Protein AF-B9FTM2-F1 (afdb_monomer_lite)

Organism: Oryza sativa subsp. japonica (NCBI:txid39947)

Foldseek 3Di:
DDDDDDDDDDPPPPPPPPPPQDDDPVLLVLLVVLVVVVVVPDDPPDDDDLVVLQVSQVVSCVVPVRNDHSVNSVVSCVVSDDPDDDPPDDDDPDDDDDDDDDDDDDDDDDDDDDDDDDDDDDDDDDDDDDDDDDDDDDDDDPDPPDPVVVVVVVVVVVVVVVVVVVPDDPDPPDPPDPLLPVLLVLLVPDPDDPVLNVVVCVVCVDPVNVVVSVPSSPDDSVVVNVVSVVVVCVVVDD

pLDDT: mean 71.65, std 23.23, range [29.03, 97.62]

Radius of gyration: 38.33 Å; chains: 1; bounding box: 86×73×121 Å

Structure (mmCIF, N/CA/C/O backbone):
data_AF-B9FTM2-F1
#
_entry.id   AF-B9FTM2-F1
#
loop_
_atom_site.group_PDB
_atom_site.id
_atom_site.type_symbol
_atom_site.label_atom_id
_atom_site.label_alt_id
_atom_site.label_comp_id
_atom_site.label_asym_id
_atom_site.label_entity_id
_atom_site.label_seq_id
_atom_site.pdbx_PDB_ins_code
_atom_site.Cartn_x
_atom_site.Cartn_y
_atom_site.Cartn_z
_atom_site.occupancy
_atom_site.B_iso_or_equiv
_atom_site.auth_seq_id
_atom_site.auth_comp_id
_atom_site.auth_asym_id
_atom_site.auth_atom_id
_atom_site.pdbx_PDB_model_num
ATOM 1 N N . MET A 1 1 ? 62.089 -22.632 -24.543 1.00 37.88 1 MET A N 1
ATOM 2 C CA . MET A 1 1 ? 60.989 -21.931 -25.245 1.00 37.88 1 MET A CA 1
ATOM 3 C C . MET A 1 1 ? 59.936 -22.956 -25.638 1.00 37.88 1 MET A C 1
ATOM 5 O O . MET A 1 1 ? 60.325 -24.051 -26.013 1.00 37.88 1 MET A O 1
ATOM 9 N N . GLY A 1 2 ? 58.647 -22.613 -25.533 1.00 39.31 2 GLY A N 1
ATOM 10 C CA . GLY A 1 2 ? 57.539 -23.401 -26.094 1.00 39.31 2 GLY A CA 1
ATOM 11 C C . GLY A 1 2 ? 56.702 -24.199 -25.089 1.00 39.31 2 GLY A C 1
ATOM 12 O O . GLY A 1 2 ? 56.778 -25.420 -25.058 1.00 39.31 2 GLY A O 1
ATOM 13 N N . LYS A 1 3 ? 55.864 -23.513 -24.297 1.00 40.59 3 LYS A N 1
ATOM 14 C CA . LYS A 1 3 ? 54.674 -24.111 -23.669 1.00 40.59 3 LYS A CA 1
ATOM 15 C C . LYS A 1 3 ? 53.481 -23.968 -24.618 1.00 40.59 3 LYS A C 1
ATOM 17 O O . LYS A 1 3 ? 53.207 -22.871 -25.094 1.00 40.59 3 LYS A O 1
ATOM 22 N N . GLY A 1 4 ? 52.737 -25.048 -24.814 1.00 34.84 4 GLY A N 1
ATOM 23 C CA . GLY A 1 4 ? 51.401 -25.058 -25.407 1.00 34.84 4 GLY A CA 1
ATOM 24 C C . GLY A 1 4 ? 50.863 -26.489 -25.416 1.00 34.84 4 GLY A C 1
ATOM 25 O O . GLY A 1 4 ? 51.646 -27.423 -25.492 1.00 34.84 4 GLY A O 1
ATOM 26 N N . LYS A 1 5 ? 49.566 -26.768 -25.333 1.00 41.44 5 LYS A N 1
ATOM 27 C CA . LYS A 1 5 ? 48.362 -25.977 -25.051 1.00 41.44 5 LYS A CA 1
ATOM 28 C C . LYS A 1 5 ? 47.238 -27.026 -24.915 1.00 41.44 5 LYS A C 1
ATOM 30 O O . LYS A 1 5 ? 47.240 -27.991 -25.671 1.00 41.44 5 LYS A O 1
ATOM 35 N N . GLY A 1 6 ? 46.269 -26.809 -24.026 1.00 33.34 6 GLY A N 1
ATOM 36 C CA . GLY A 1 6 ? 45.032 -27.607 -23.916 1.00 33.34 6 GLY A CA 1
ATOM 37 C C . GLY A 1 6 ? 45.081 -28.645 -22.787 1.00 33.34 6 GLY A C 1
ATOM 38 O O . GLY A 1 6 ? 46.088 -29.302 -22.599 1.00 33.34 6 GLY A O 1
ATOM 39 N N . LYS A 1 7 ? 44.045 -28.852 -21.974 1.00 42.41 7 LYS A N 1
ATOM 40 C CA . LYS A 1 7 ? 42.618 -28.587 -22.173 1.00 42.41 7 LYS A CA 1
ATOM 41 C C . LYS A 1 7 ? 41.972 -28.508 -20.781 1.00 42.41 7 LYS A C 1
ATOM 43 O O . LYS A 1 7 ? 41.740 -29.530 -20.149 1.00 42.41 7 LYS A O 1
ATOM 48 N N . GLY A 1 8 ? 41.737 -27.295 -20.286 1.00 34.75 8 GLY A N 1
ATOM 49 C CA . GLY A 1 8 ? 40.951 -27.057 -19.077 1.00 34.75 8 GLY A CA 1
ATOM 50 C C . GLY A 1 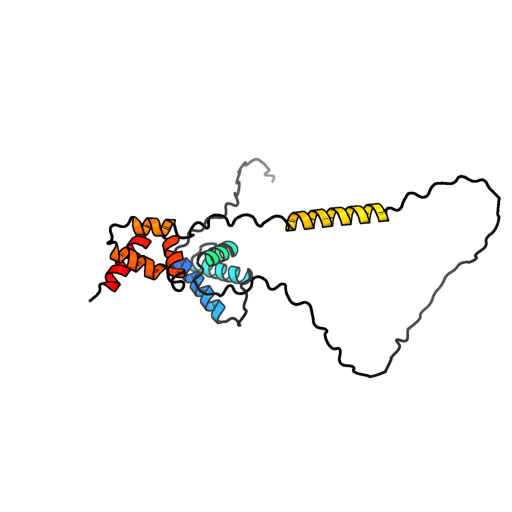8 ? 39.509 -26.783 -19.474 1.00 34.75 8 GLY A C 1
ATOM 51 O O . GLY A 1 8 ? 39.212 -25.714 -19.998 1.00 34.75 8 GLY A O 1
ATOM 52 N N . LYS A 1 9 ? 38.637 -27.769 -19.269 1.00 47.22 9 LYS A N 1
ATOM 53 C CA . LYS A 1 9 ? 37.188 -27.585 -19.264 1.00 47.22 9 LYS A CA 1
ATOM 54 C C . LYS A 1 9 ? 36.835 -26.909 -17.935 1.00 47.22 9 LYS A C 1
ATOM 56 O O . LYS A 1 9 ? 36.912 -27.554 -16.898 1.00 47.22 9 LYS A O 1
ATOM 61 N N . VAL A 1 10 ? 36.477 -25.631 -17.969 1.00 45.34 10 VAL A N 1
ATOM 62 C CA . VAL A 1 10 ? 35.659 -25.000 -16.927 1.00 45.34 10 VAL A CA 1
ATOM 63 C C . VAL A 1 10 ? 34.444 -24.448 -17.644 1.00 45.34 10 VAL A C 1
ATOM 65 O O . VAL A 1 10 ? 34.503 -23.445 -18.350 1.00 45.34 10 VAL A O 1
ATOM 68 N N . GLU A 1 11 ? 33.357 -25.198 -17.514 1.00 44.59 11 GLU A N 1
ATOM 69 C CA . GLU A 1 11 ? 32.013 -24.673 -17.666 1.00 44.59 11 GLU A CA 1
ATOM 70 C C . GLU A 1 11 ? 31.817 -23.687 -16.514 1.00 44.59 11 GLU A C 1
ATOM 72 O O . GLU A 1 11 ? 31.592 -24.066 -15.370 1.00 44.59 11 GLU A O 1
ATOM 77 N N . GLY A 1 12 ? 32.033 -22.412 -16.812 1.00 39.72 12 GLY A N 1
ATOM 78 C CA . GLY A 1 12 ? 31.577 -21.301 -15.998 1.00 39.72 12 GLY A CA 1
ATOM 79 C C . GLY A 1 12 ? 30.425 -20.664 -16.743 1.00 39.72 12 GLY A C 1
ATOM 80 O O . GLY A 1 12 ? 30.598 -19.624 -17.373 1.00 39.72 12 GLY A O 1
ATOM 81 N N . GLU A 1 13 ? 29.279 -21.341 -16.740 1.00 35.56 13 GLU A N 1
ATOM 82 C CA . GLU A 1 13 ? 28.002 -20.737 -17.083 1.00 35.56 13 GLU A CA 1
ATOM 83 C C . GLU A 1 13 ? 27.781 -19.586 -16.094 1.00 35.56 13 GLU A C 1
ATOM 85 O O . GLU A 1 13 ? 27.288 -19.760 -14.981 1.00 35.56 13 GLU A O 1
ATOM 90 N N . GLY A 1 14 ? 28.229 -18.391 -16.477 1.00 37.12 14 GLY A N 1
ATOM 91 C CA . GLY A 1 14 ? 27.851 -17.145 -15.836 1.00 37.12 14 GLY A CA 1
ATOM 92 C C . GLY A 1 14 ? 26.393 -16.878 -16.161 1.00 37.12 14 GLY A C 1
ATOM 93 O O . GLY A 1 14 ? 26.090 -15.999 -16.964 1.00 37.12 14 GLY A O 1
ATOM 94 N N . SER A 1 15 ? 25.508 -17.682 -15.568 1.00 36.84 15 SER A N 1
ATOM 95 C CA . SER A 1 15 ? 24.084 -17.417 -15.502 1.00 36.84 15 SER A CA 1
ATOM 96 C C . SER A 1 15 ? 23.943 -15.980 -15.029 1.00 36.84 15 SER A C 1
ATOM 98 O O . SER A 1 15 ? 24.295 -15.638 -13.897 1.00 36.84 15 SER A O 1
ATOM 100 N N . THR A 1 16 ? 23.486 -15.120 -15.933 1.00 42.75 16 THR A N 1
ATOM 101 C CA . THR A 1 16 ? 23.098 -13.734 -15.675 1.00 42.75 16 THR A CA 1
ATOM 102 C C . THR A 1 16 ? 21.800 -13.756 -14.871 1.00 42.75 16 THR A C 1
ATOM 104 O O . THR A 1 16 ? 20.787 -13.186 -15.255 1.00 42.75 16 THR A O 1
ATOM 107 N N . ARG A 1 17 ? 21.794 -14.506 -13.769 1.00 46.12 17 ARG A N 1
ATOM 108 C CA . ARG A 1 17 ? 20.745 -14.454 -12.779 1.00 46.12 17 ARG A CA 1
ATOM 109 C C . ARG A 1 17 ? 20.930 -13.101 -12.129 1.00 46.12 17 ARG A C 1
ATOM 111 O O . ARG A 1 17 ? 21.889 -12.910 -11.381 1.00 46.12 17 ARG A O 1
ATOM 118 N N . GLU A 1 18 ? 20.063 -12.159 -12.491 1.00 50.47 18 GLU A N 1
ATOM 119 C CA . GLU A 1 18 ? 19.889 -10.913 -11.757 1.00 50.47 18 GLU A CA 1
ATOM 120 C C . GLU A 1 18 ? 19.967 -11.257 -10.273 1.00 50.47 18 GLU A C 1
ATOM 122 O O . GLU A 1 18 ? 19.165 -12.041 -9.754 1.00 50.47 18 GLU A O 1
ATOM 127 N N . ARG A 1 19 ? 21.034 -10.794 -9.614 1.00 60.50 19 ARG A N 1
ATOM 128 C CA . ARG A 1 19 ? 21.225 -11.057 -8.196 1.00 60.50 19 ARG A CA 1
ATOM 129 C C . ARG A 1 19 ? 20.040 -10.388 -7.521 1.00 60.50 19 ARG A C 1
ATOM 131 O O . ARG A 1 19 ? 19.924 -9.168 -7.578 1.00 60.50 19 ARG A O 1
ATOM 138 N N . SER A 1 20 ? 19.130 -11.181 -6.967 1.00 64.19 20 SER A N 1
ATOM 139 C CA . SER A 1 20 ? 18.020 -10.669 -6.175 1.00 64.19 20 SER A CA 1
ATOM 140 C C . SER A 1 20 ? 18.631 -9.939 -4.982 1.00 64.19 20 SER A C 1
ATOM 142 O O . SER A 1 20 ? 19.170 -10.584 -4.083 1.00 64.19 20 SER A O 1
ATOM 144 N N . ILE A 1 21 ? 18.639 -8.609 -5.036 1.00 77.38 21 ILE A N 1
ATOM 145 C CA . ILE A 1 21 ? 19.162 -7.756 -3.970 1.00 77.38 21 ILE A CA 1
ATOM 146 C C . ILE A 1 21 ? 18.142 -7.780 -2.836 1.00 77.38 21 ILE A C 1
ATOM 148 O O . ILE A 1 21 ? 16.974 -7.448 -3.046 1.00 77.38 21 ILE A O 1
ATOM 152 N N . SER A 1 22 ? 18.574 -8.217 -1.655 1.00 81.75 22 SER A N 1
ATOM 153 C CA . SER A 1 22 ? 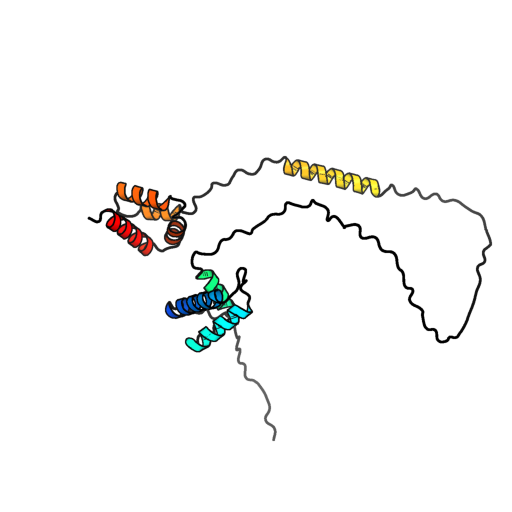17.830 -8.019 -0.414 1.00 81.75 22 SER A CA 1
ATOM 154 C C . SER A 1 22 ? 17.973 -6.562 0.000 1.00 81.75 22 SER A C 1
ATOM 156 O O . SER A 1 22 ? 19.079 -6.031 -0.026 1.00 81.75 22 SER A O 1
ATOM 158 N N . TRP A 1 23 ? 16.858 -5.929 0.347 1.00 85.94 23 TRP A N 1
ATOM 159 C CA . TRP A 1 23 ? 16.821 -4.529 0.745 1.00 85.94 23 TRP A CA 1
ATOM 160 C C . TRP A 1 23 ? 16.434 -4.434 2.210 1.00 85.94 23 TRP A C 1
ATOM 162 O O . TRP A 1 23 ? 15.328 -4.844 2.568 1.00 85.94 23 TRP A O 1
ATOM 172 N N . ASP A 1 24 ? 17.313 -3.846 3.006 1.00 88.06 24 ASP A N 1
ATOM 173 C CA . ASP A 1 24 ? 17.049 -3.529 4.404 1.00 88.06 24 ASP A CA 1
ATOM 174 C C . ASP A 1 24 ? 16.356 -2.161 4.533 1.00 88.06 24 ASP A C 1
ATOM 176 O O . ASP A 1 24 ? 16.321 -1.353 3.589 1.00 88.06 24 ASP A O 1
ATOM 180 N N . ASP A 1 25 ? 15.792 -1.890 5.710 1.00 88.88 25 ASP A N 1
ATOM 181 C CA . ASP A 1 25 ? 15.057 -0.651 5.985 1.00 88.88 25 ASP A CA 1
ATOM 182 C C . ASP A 1 25 ? 15.960 0.583 5.869 1.00 88.88 25 ASP A C 1
ATOM 184 O O . ASP A 1 25 ? 15.564 1.566 5.244 1.00 88.88 25 ASP A O 1
ATOM 188 N N . ASP A 1 26 ? 17.203 0.509 6.353 1.00 92.12 26 ASP A N 1
ATOM 189 C CA . ASP A 1 26 ? 18.173 1.610 6.269 1.00 92.12 26 ASP A CA 1
ATOM 190 C C . ASP A 1 26 ? 18.535 1.953 4.819 1.00 92.12 26 ASP A C 1
ATOM 192 O O . ASP A 1 26 ? 18.574 3.122 4.434 1.00 92.12 26 ASP A O 1
ATOM 196 N N . GLN A 1 27 ? 18.729 0.933 3.979 1.00 91.19 27 GLN A N 1
ATOM 197 C CA . GLN A 1 27 ? 19.035 1.102 2.554 1.00 91.19 27 GLN A CA 1
ATOM 198 C C . GLN A 1 27 ? 17.834 1.688 1.805 1.00 91.19 27 GLN A C 1
ATOM 200 O O . GLN A 1 27 ? 17.979 2.570 0.957 1.00 91.19 27 GLN A O 1
ATOM 205 N N . THR A 1 28 ? 16.631 1.203 2.126 1.00 90.56 28 THR A N 1
ATOM 206 C CA . THR A 1 28 ? 15.384 1.684 1.521 1.00 90.56 28 THR A CA 1
ATOM 207 C C . THR A 1 28 ? 15.116 3.131 1.921 1.00 90.56 28 THR A C 1
ATOM 209 O O . THR A 1 28 ? 14.785 3.953 1.067 1.00 90.56 28 THR A O 1
ATOM 212 N N . LYS A 1 29 ? 15.308 3.461 3.201 1.00 91.06 29 LYS A N 1
ATOM 213 C CA . LYS A 1 29 ? 15.163 4.815 3.728 1.00 91.06 29 LYS A CA 1
ATOM 214 C C . LYS A 1 29 ? 16.167 5.766 3.086 1.00 91.06 29 LYS A C 1
ATOM 216 O O . LYS A 1 29 ? 15.761 6.813 2.594 1.00 91.06 29 LYS A O 1
ATOM 221 N N . PHE A 1 30 ? 17.440 5.382 3.022 1.00 94.50 30 PHE A N 1
ATOM 222 C CA . PHE A 1 30 ? 18.477 6.191 2.383 1.00 94.50 30 PHE A CA 1
ATOM 223 C C . PHE A 1 30 ? 18.150 6.486 0.915 1.00 94.50 30 PHE A C 1
ATOM 225 O O . PHE A 1 30 ? 18.238 7.631 0.479 1.00 94.50 30 PHE A O 1
ATOM 232 N N . MET A 1 31 ? 17.733 5.468 0.152 1.00 93.56 31 MET A N 1
ATOM 233 C CA . MET A 1 31 ? 17.323 5.635 -1.246 1.00 93.56 31 MET A CA 1
ATOM 234 C C . MET A 1 31 ? 16.183 6.654 -1.370 1.00 93.56 31 MET A C 1
ATOM 236 O O . MET A 1 31 ? 16.266 7.588 -2.168 1.00 93.56 31 MET A O 1
ATOM 240 N N . LEU A 1 32 ? 15.130 6.508 -0.560 1.00 92.94 32 LEU A N 1
ATOM 241 C CA . LEU A 1 32 ? 13.978 7.410 -0.590 1.00 92.94 32 LEU A CA 1
ATOM 242 C C . LEU A 1 32 ? 14.354 8.844 -0.207 1.00 92.94 32 LEU A C 1
ATOM 244 O O . LEU A 1 32 ? 13.959 9.772 -0.916 1.00 92.94 32 LEU A O 1
ATOM 248 N N . ASP A 1 33 ? 15.136 9.020 0.858 1.00 93.19 33 ASP A N 1
ATOM 249 C CA . ASP A 1 33 ? 15.616 10.329 1.304 1.00 93.19 33 ASP A CA 1
ATOM 250 C C . ASP A 1 33 ? 16.431 11.008 0.199 1.00 93.19 33 ASP A C 1
ATOM 252 O O . ASP A 1 33 ? 16.138 12.148 -0.167 1.00 93.19 33 ASP A O 1
ATOM 256 N N . TRP A 1 34 ? 17.347 10.272 -0.439 1.00 94.88 34 TRP A N 1
ATOM 257 C CA . TRP A 1 34 ? 18.125 10.772 -1.571 1.00 94.88 34 TRP A CA 1
ATOM 258 C C . TRP A 1 34 ? 17.226 11.254 -2.717 1.00 94.88 34 TRP A C 1
ATOM 260 O O . TRP A 1 34 ? 17.428 12.338 -3.263 1.00 94.88 34 TRP A O 1
ATOM 270 N N . TYR A 1 35 ? 16.188 10.488 -3.076 1.00 93.06 35 TYR A N 1
ATOM 271 C CA . TYR A 1 35 ? 15.244 10.891 -4.123 1.00 93.06 35 TYR A CA 1
ATOM 272 C C . TYR A 1 35 ? 14.425 12.123 -3.755 1.00 93.06 35 TYR A C 1
ATOM 274 O O . TYR A 1 35 ? 14.136 12.942 -4.631 1.00 93.06 35 TYR A O 1
ATOM 282 N N . ILE A 1 36 ? 14.010 12.236 -2.495 1.00 91.69 36 ILE A N 1
ATOM 283 C CA . ILE A 1 36 ? 13.244 13.377 -1.994 1.00 91.69 36 ILE A CA 1
ATOM 284 C C . ILE A 1 36 ? 14.113 14.633 -2.030 1.00 91.69 36 ILE A C 1
ATOM 286 O O . ILE A 1 36 ? 13.680 15.651 -2.569 1.00 91.69 36 ILE A O 1
ATOM 290 N N . GLU A 1 37 ? 15.335 14.557 -1.510 1.00 92.25 37 GLU A N 1
ATOM 291 C CA . GLU A 1 37 ? 16.300 15.658 -1.526 1.00 92.25 37 GLU A CA 1
ATOM 292 C C . GLU A 1 37 ? 16.637 16.078 -2.952 1.00 92.25 37 GLU A C 1
ATOM 294 O O . GLU A 1 37 ? 16.482 17.248 -3.300 1.00 92.25 37 GLU A O 1
ATOM 299 N N . TYR A 1 38 ? 16.950 15.116 -3.822 1.00 92.50 38 TYR A N 1
ATOM 300 C CA . TYR A 1 38 ? 17.251 15.407 -5.217 1.00 92.50 38 TYR A CA 1
ATOM 301 C C . TYR A 1 38 ? 16.078 16.091 -5.928 1.00 92.50 38 TYR A C 1
ATOM 303 O O . TYR A 1 38 ? 16.306 16.986 -6.738 1.00 92.50 38 TYR A O 1
ATOM 311 N N . LYS A 1 39 ? 14.823 15.706 -5.624 1.00 87.94 39 LYS A N 1
ATOM 312 C CA . LYS A 1 39 ? 13.613 16.320 -6.207 1.00 87.94 39 LYS A CA 1
ATOM 313 C C . LYS A 1 39 ? 13.397 17.756 -5.738 1.00 87.94 39 LYS A C 1
ATOM 315 O O . LYS A 1 39 ? 12.922 18.559 -6.534 1.00 87.94 39 LYS A O 1
ATOM 320 N N . LYS A 1 40 ? 13.703 18.069 -4.471 1.00 89.31 40 LYS A N 1
ATOM 321 C CA . LYS A 1 40 ? 13.512 19.414 -3.889 1.00 89.31 40 LYS A CA 1
ATOM 322 C C . LYS A 1 40 ? 14.303 20.484 -4.641 1.00 89.31 40 LYS A C 1
ATOM 324 O O . LYS A 1 40 ? 13.862 21.623 -4.712 1.00 89.31 40 LYS A O 1
ATOM 329 N N . GLU A 1 41 ? 15.437 20.104 -5.219 1.00 86.75 41 GLU A N 1
ATOM 330 C CA . GLU A 1 41 ? 16.304 20.996 -5.992 1.00 86.75 41 GLU A CA 1
ATOM 331 C C . GLU A 1 41 ? 15.885 21.138 -7.467 1.00 86.75 41 GLU A C 1
ATOM 333 O O . GLU A 1 41 ? 16.506 21.897 -8.211 1.00 86.75 41 GLU A O 1
ATOM 338 N N . GLN A 1 42 ? 14.852 20.417 -7.924 1.00 87.38 42 GLN A N 1
ATOM 339 C CA . GLN A 1 42 ? 14.405 20.459 -9.319 1.00 87.38 42 GLN A CA 1
ATOM 340 C C . GLN A 1 42 ? 13.209 21.392 -9.527 1.00 87.38 42 GLN A C 1
ATOM 342 O O . GLN A 1 42 ? 12.410 21.652 -8.631 1.00 87.38 42 GLN A O 1
ATOM 347 N N . HIS A 1 43 ? 13.058 21.864 -10.763 1.00 86.88 43 HIS A N 1
ATOM 348 C CA . HIS A 1 43 ? 11.932 22.694 -11.183 1.00 86.88 43 HIS A CA 1
ATOM 349 C C . HIS A 1 43 ? 10.604 21.914 -11.218 1.00 86.88 43 HIS A C 1
ATOM 351 O O . HIS A 1 43 ? 10.571 20.688 -11.366 1.00 86.88 43 HIS A O 1
ATOM 357 N N . ALA A 1 44 ? 9.488 22.646 -11.139 1.00 81.19 44 ALA A N 1
ATOM 358 C CA . ALA A 1 44 ? 8.153 22.090 -11.339 1.00 81.19 44 ALA A CA 1
ATOM 359 C C . ALA A 1 44 ? 8.039 21.468 -12.744 1.00 81.19 44 ALA A C 1
ATOM 361 O O . ALA A 1 44 ? 8.416 22.091 -13.733 1.00 81.19 44 ALA A O 1
ATOM 362 N N . GLY A 1 45 ? 7.557 20.225 -12.826 1.00 83.25 45 GLY A N 1
ATOM 363 C CA . GLY A 1 45 ? 7.521 19.445 -14.073 1.00 83.25 45 GLY A CA 1
ATOM 364 C C . GLY A 1 45 ? 8.744 18.552 -14.316 1.00 83.25 45 GLY A C 1
ATOM 365 O O . GLY A 1 45 ? 8.844 17.929 -15.371 1.00 83.25 45 GLY A O 1
ATOM 366 N N . PHE A 1 46 ? 9.668 18.447 -13.356 1.00 89.25 46 PHE A N 1
ATOM 367 C CA . PHE A 1 46 ? 10.817 17.550 -13.456 1.00 89.25 46 PHE A CA 1
ATOM 368 C C . PHE A 1 46 ? 10.413 16.071 -13.614 1.00 89.25 46 PHE A C 1
ATOM 370 O O . PHE A 1 46 ? 9.646 15.522 -12.818 1.00 89.25 46 PHE A O 1
ATOM 377 N N . ILE A 1 47 ? 11.002 15.408 -14.615 1.00 88.56 47 ILE A N 1
ATOM 378 C CA . ILE A 1 47 ? 10.765 13.995 -14.938 1.00 88.56 47 ILE A CA 1
ATOM 379 C C . ILE A 1 47 ? 12.013 13.174 -14.618 1.00 88.56 47 ILE A C 1
ATOM 381 O O . ILE A 1 47 ? 13.107 13.452 -15.115 1.00 88.56 47 ILE A O 1
ATOM 385 N N . TRP A 1 48 ? 11.828 12.098 -13.855 1.00 90.31 48 TRP A N 1
ATOM 386 C CA . TRP A 1 48 ? 12.884 11.129 -13.578 1.00 90.31 48 TRP A CA 1
ATOM 387 C C . TRP A 1 48 ? 13.288 10.367 -14.842 1.00 90.31 48 TRP A C 1
ATOM 389 O O . TRP A 1 48 ? 12.460 9.818 -15.565 1.00 90.31 48 TRP A O 1
ATOM 399 N N . LYS A 1 49 ? 14.594 10.306 -15.080 1.00 90.25 49 LYS A N 1
ATOM 400 C CA . LYS A 1 49 ? 15.249 9.585 -16.181 1.00 90.25 49 LYS A CA 1
ATOM 401 C C . LYS A 1 49 ? 16.266 8.592 -15.626 1.00 90.25 49 LYS A C 1
ATOM 403 O O . LYS A 1 49 ? 16.759 8.758 -14.511 1.00 90.25 49 LYS A O 1
ATOM 408 N N . THR A 1 50 ? 16.677 7.630 -16.450 1.00 89.62 50 THR A N 1
ATOM 409 C CA . THR A 1 50 ? 17.677 6.596 -16.115 1.00 89.62 50 THR A CA 1
ATOM 410 C C . THR A 1 50 ? 18.965 7.156 -15.506 1.00 89.62 50 THR A C 1
ATOM 412 O O . THR A 1 50 ? 19.522 6.552 -14.598 1.00 89.62 50 THR A O 1
ATOM 415 N N . GLN A 1 51 ? 19.416 8.332 -15.952 1.00 90.62 51 GLN A N 1
ATOM 416 C CA . GLN A 1 51 ? 20.621 8.981 -15.422 1.00 90.62 51 GLN A CA 1
ATOM 417 C C . GLN A 1 51 ? 20.510 9.338 -13.932 1.00 90.62 51 GLN A C 1
ATOM 419 O O . GLN A 1 51 ? 21.501 9.286 -13.214 1.00 90.62 51 GLN A O 1
ATOM 424 N N . HIS A 1 52 ? 19.314 9.670 -13.444 1.00 92.56 52 HIS A N 1
ATOM 425 C CA . HIS A 1 52 ? 19.104 9.969 -12.026 1.00 92.56 52 HIS A CA 1
ATOM 426 C C . HIS A 1 52 ? 19.121 8.690 -11.185 1.00 92.56 52 HIS A C 1
ATOM 428 O O . HIS A 1 52 ? 19.731 8.676 -10.122 1.00 92.56 52 HIS A O 1
ATOM 434 N N . HIS A 1 53 ? 18.548 7.603 -11.712 1.00 92.25 53 HIS A N 1
ATOM 435 C CA . HIS A 1 53 ? 18.613 6.280 -11.086 1.00 92.25 53 HIS A CA 1
ATOM 436 C C . HIS A 1 53 ? 20.039 5.735 -11.015 1.00 92.25 53 HIS A C 1
ATOM 438 O O . HIS A 1 53 ? 20.431 5.136 -10.022 1.00 92.25 53 HIS A O 1
ATOM 444 N N . LEU A 1 54 ? 20.854 6.002 -12.039 1.00 93.50 54 LEU A N 1
ATOM 445 C CA . LEU A 1 54 ? 22.271 5.652 -12.006 1.00 93.50 54 LEU A CA 1
ATOM 446 C C . LEU A 1 54 ? 23.020 6.412 -10.905 1.00 93.50 54 LEU A C 1
ATOM 448 O O . LEU A 1 54 ? 23.768 5.800 -10.156 1.00 93.50 54 LEU A O 1
ATOM 452 N N . LYS A 1 55 ? 22.770 7.719 -10.755 1.00 94.50 55 LYS A N 1
ATOM 453 C CA . LYS A 1 55 ? 23.375 8.515 -9.675 1.00 94.50 55 LYS A CA 1
ATOM 454 C C . LYS A 1 55 ? 22.966 8.018 -8.290 1.00 94.50 55 LYS A C 1
ATOM 456 O O . LYS A 1 55 ? 23.823 7.926 -7.418 1.00 94.50 55 LYS A O 1
ATOM 461 N N . CYS A 1 56 ? 21.689 7.689 -8.093 1.00 94.19 56 CYS A N 1
ATOM 462 C CA . CYS A 1 56 ? 21.224 7.126 -6.828 1.00 94.19 56 CYS A CA 1
ATOM 463 C C . CYS A 1 56 ? 21.921 5.794 -6.534 1.00 94.19 56 CYS A C 1
ATOM 465 O O . CYS A 1 56 ? 22.508 5.635 -5.466 1.00 94.19 56 CYS A O 1
ATOM 467 N N . ALA A 1 57 ? 21.947 4.884 -7.514 1.00 93.38 57 ALA A N 1
ATOM 468 C CA . ALA A 1 57 ? 22.621 3.597 -7.396 1.00 93.38 57 ALA A CA 1
ATOM 469 C C . ALA A 1 57 ? 24.119 3.751 -7.082 1.00 93.38 57 ALA A C 1
ATOM 471 O O . ALA A 1 57 ? 24.628 3.053 -6.212 1.00 93.38 57 ALA A O 1
ATOM 472 N N . ASP A 1 58 ? 24.823 4.691 -7.719 1.00 94.94 58 ASP A N 1
ATOM 473 C CA . ASP A 1 58 ? 26.238 4.959 -7.438 1.00 94.94 58 ASP A CA 1
ATOM 474 C C . ASP A 1 58 ? 26.466 5.421 -5.992 1.00 94.94 58 ASP A C 1
ATOM 476 O O . ASP A 1 58 ? 27.409 4.967 -5.342 1.00 94.94 58 ASP A O 1
ATOM 480 N N . VAL A 1 59 ? 25.608 6.304 -5.473 1.00 95.12 59 VAL A N 1
ATOM 481 C CA . VAL A 1 59 ? 25.698 6.790 -4.087 1.00 95.12 59 VAL A CA 1
ATOM 482 C C . VAL A 1 59 ? 25.353 5.672 -3.100 1.00 95.12 59 VAL A C 1
ATOM 484 O O . VAL A 1 59 ? 26.133 5.412 -2.188 1.00 95.12 59 VAL A O 1
ATOM 487 N N . LEU A 1 60 ? 24.257 4.943 -3.331 1.00 92.81 60 LEU A N 1
ATOM 488 C CA . LEU A 1 60 ? 23.863 3.766 -2.546 1.00 92.81 60 LEU A CA 1
ATOM 489 C C . LEU A 1 60 ? 24.968 2.708 -2.497 1.00 92.81 60 LEU A C 1
ATOM 491 O O . LEU A 1 60 ? 25.241 2.127 -1.450 1.00 92.81 60 LEU A O 1
ATOM 495 N N . ASN A 1 61 ? 25.632 2.467 -3.624 1.00 93.50 61 ASN A N 1
ATOM 496 C CA . ASN A 1 61 ? 26.713 1.494 -3.713 1.00 93.50 61 ASN A CA 1
ATOM 497 C C . ASN A 1 61 ? 27.973 1.937 -2.981 1.00 93.50 61 ASN A C 1
ATOM 499 O O . ASN A 1 61 ? 28.704 1.083 -2.492 1.00 93.50 61 ASN A O 1
ATOM 503 N N . ARG A 1 62 ? 28.245 3.241 -2.905 1.00 94.38 62 ARG A N 1
ATOM 504 C CA . ARG A 1 62 ? 29.361 3.758 -2.104 1.00 94.38 62 ARG A CA 1
ATOM 505 C C . ARG A 1 62 ? 29.083 3.650 -0.613 1.00 94.38 62 ARG A C 1
ATOM 507 O O . ARG A 1 62 ? 29.998 3.312 0.127 1.00 94.38 62 ARG A O 1
ATOM 514 N N . GLU A 1 63 ? 27.845 3.908 -0.210 1.00 94.00 63 GLU A N 1
ATOM 515 C CA . GLU A 1 63 ? 27.444 3.894 1.196 1.00 94.00 63 GLU A CA 1
ATOM 516 C C . GLU A 1 63 ? 27.336 2.464 1.747 1.00 94.00 63 GLU A C 1
ATOM 518 O O . GLU A 1 63 ? 27.877 2.152 2.802 1.00 94.00 63 GLU A O 1
ATOM 523 N N . PHE A 1 64 ? 26.693 1.562 0.998 1.00 90.75 64 PHE A N 1
ATOM 524 C CA . PHE A 1 64 ? 26.326 0.225 1.480 1.00 90.75 64 PHE A CA 1
ATOM 525 C C . PHE A 1 64 ? 27.030 -0.931 0.749 1.00 90.75 64 PHE A C 1
ATOM 527 O O . PHE A 1 64 ? 26.755 -2.093 1.038 1.00 90.75 64 PHE A O 1
ATOM 534 N N . ALA A 1 65 ? 27.915 -0.654 -0.219 1.00 88.81 65 ALA A N 1
ATOM 535 C CA . ALA A 1 65 ? 28.649 -1.667 -0.996 1.00 88.81 65 ALA A CA 1
ATOM 536 C C . ALA A 1 65 ? 27.763 -2.728 -1.694 1.00 88.81 65 ALA A C 1
ATOM 538 O O . ALA A 1 65 ? 28.193 -3.859 -1.923 1.00 88.81 65 ALA A O 1
ATOM 539 N N . MET A 1 66 ? 26.528 -2.370 -2.065 1.00 84.19 66 MET A N 1
ATOM 540 C CA . MET A 1 66 ? 25.518 -3.335 -2.527 1.00 84.19 66 MET A CA 1
ATOM 541 C C . MET A 1 66 ? 25.662 -3.792 -3.986 1.00 84.19 66 MET A C 1
ATOM 543 O O . MET A 1 66 ? 25.167 -4.856 -4.356 1.00 84.19 66 MET A O 1
ATOM 547 N N . GLY A 1 67 ? 26.312 -2.999 -4.842 1.00 87.81 67 GLY A N 1
ATOM 548 C CA . GLY A 1 67 ? 26.393 -3.282 -6.280 1.00 87.81 67 GLY A CA 1
ATOM 549 C C . GLY A 1 67 ? 25.033 -3.248 -6.998 1.00 87.81 67 GLY A C 1
ATOM 550 O O . GLY A 1 67 ? 24.822 -3.994 -7.953 1.00 87.81 67 GLY A O 1
ATOM 551 N N . VAL A 1 68 ? 24.114 -2.402 -6.530 1.00 86.50 68 VAL A N 1
ATOM 552 C CA . VAL A 1 68 ? 22.801 -2.111 -7.118 1.00 86.50 68 VAL A CA 1
ATOM 553 C C . VAL A 1 68 ? 22.955 -1.505 -8.507 1.00 86.50 68 VAL A C 1
ATOM 555 O O . VAL A 1 68 ? 23.779 -0.619 -8.732 1.00 86.50 68 VAL A O 1
ATOM 558 N N . THR A 1 69 ? 22.124 -1.954 -9.444 1.00 89.56 69 THR A N 1
ATOM 559 C CA . THR A 1 69 ? 22.010 -1.347 -10.776 1.00 89.56 69 THR A CA 1
ATOM 560 C C . THR A 1 69 ? 20.925 -0.271 -10.812 1.00 89.56 69 THR A C 1
ATOM 562 O O . THR A 1 69 ? 19.962 -0.318 -10.048 1.00 89.56 69 THR A O 1
ATOM 565 N N . SER A 1 70 ? 21.019 0.671 -11.756 1.00 85.94 70 SER A N 1
ATOM 566 C CA . SER A 1 70 ? 19.995 1.712 -11.948 1.00 85.94 70 SER A CA 1
ATOM 567 C C . SER A 1 70 ? 18.593 1.144 -12.204 1.00 85.94 70 SER A C 1
ATOM 569 O O . SER A 1 70 ? 17.602 1.757 -11.818 1.00 85.94 70 SER A O 1
ATOM 571 N N . THR A 1 71 ? 18.498 -0.037 -12.824 1.00 87.19 71 THR A N 1
ATOM 572 C CA . THR A 1 71 ? 17.237 -0.766 -13.011 1.00 87.19 71 THR A CA 1
ATOM 573 C C . THR A 1 71 ? 16.663 -1.226 -11.676 1.00 87.19 71 THR A C 1
ATOM 575 O O . THR A 1 71 ? 15.508 -0.940 -11.387 1.00 87.19 71 THR A O 1
ATOM 578 N N . GLN A 1 72 ? 17.470 -1.874 -10.832 1.00 87.94 72 GLN A N 1
ATOM 579 C CA . GLN A 1 72 ? 17.024 -2.377 -9.528 1.00 87.94 72 GLN A CA 1
ATOM 580 C C . GLN A 1 72 ? 16.657 -1.247 -8.564 1.00 87.94 72 GLN A C 1
ATOM 582 O O . GLN A 1 72 ? 15.670 -1.358 -7.844 1.00 87.94 72 GLN A O 1
ATOM 587 N N . ASP A 1 73 ? 17.415 -0.151 -8.580 1.00 87.00 73 ASP A N 1
ATOM 588 C CA . ASP A 1 73 ? 17.095 1.059 -7.826 1.00 87.00 73 ASP A CA 1
ATOM 589 C C . ASP A 1 73 ? 15.775 1.693 -8.301 1.00 87.00 73 ASP A C 1
ATOM 591 O O . ASP A 1 73 ? 14.884 1.966 -7.496 1.00 87.00 73 ASP A O 1
ATOM 595 N N . ARG A 1 74 ? 15.590 1.845 -9.621 1.00 88.31 74 ARG A N 1
ATOM 596 C CA . ARG A 1 74 ? 14.330 2.337 -10.195 1.00 88.31 74 ARG A CA 1
ATOM 597 C C . ARG A 1 74 ? 13.156 1.449 -9.799 1.00 88.31 74 ARG A C 1
ATOM 599 O O . ARG A 1 74 ? 12.130 1.965 -9.362 1.00 88.31 74 ARG A O 1
ATOM 606 N N . ASP A 1 75 ? 13.290 0.140 -9.961 1.00 86.81 75 ASP A N 1
ATOM 607 C CA . ASP A 1 75 ? 12.213 -0.810 -9.700 1.00 86.81 75 ASP A CA 1
ATOM 608 C C . ASP A 1 75 ? 11.878 -0.843 -8.197 1.00 86.81 75 ASP A C 1
ATOM 610 O O . ASP A 1 75 ? 10.702 -0.824 -7.827 1.00 86.81 75 ASP A O 1
ATOM 614 N N . ARG A 1 76 ? 12.888 -0.748 -7.317 1.00 88.81 76 ARG A N 1
ATOM 615 C CA . ARG A 1 76 ? 12.686 -0.588 -5.870 1.00 88.81 76 ARG A CA 1
ATOM 616 C C . ARG A 1 76 ? 12.008 0.734 -5.525 1.00 88.81 76 ARG A C 1
ATOM 618 O O . ARG A 1 76 ? 11.074 0.722 -4.734 1.00 88.81 76 ARG A O 1
ATOM 625 N N . ARG A 1 77 ? 12.409 1.860 -6.124 1.00 84.62 77 ARG A N 1
ATOM 626 C CA . ARG A 1 77 ? 11.752 3.166 -5.938 1.00 84.62 77 ARG A CA 1
ATOM 627 C C . ARG A 1 77 ? 10.290 3.134 -6.373 1.00 84.62 77 ARG A C 1
ATOM 629 O O . ARG A 1 77 ? 9.444 3.746 -5.729 1.00 84.62 77 ARG A O 1
ATOM 636 N N . LEU A 1 78 ? 9.987 2.451 -7.479 1.00 81.69 78 LEU A N 1
ATOM 637 C CA . LEU A 1 78 ? 8.613 2.275 -7.949 1.00 81.69 78 LEU A CA 1
AT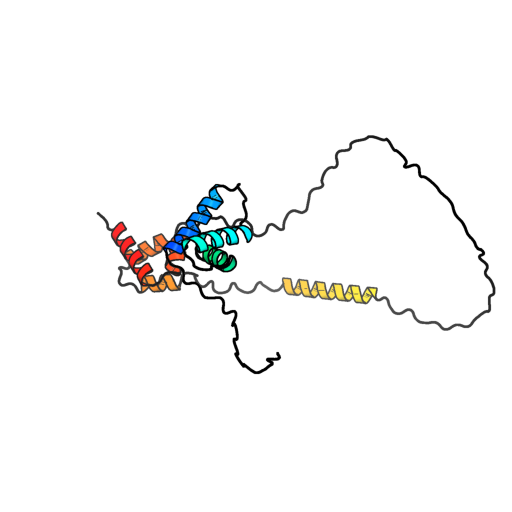OM 638 C C . LEU A 1 78 ? 7.786 1.433 -6.971 1.00 81.69 78 LEU A C 1
ATOM 640 O O . LEU A 1 78 ? 6.613 1.746 -6.775 1.00 81.69 78 LEU A O 1
ATOM 644 N N . LEU A 1 79 ? 8.397 0.420 -6.350 1.00 76.19 79 LEU A N 1
ATOM 645 C CA . LEU A 1 79 ? 7.768 -0.417 -5.328 1.00 76.19 79 LEU A CA 1
ATOM 646 C C . LEU A 1 79 ? 7.606 0.312 -3.983 1.00 76.19 79 LEU A C 1
ATOM 648 O O . LEU A 1 79 ? 6.623 0.102 -3.284 1.00 76.19 79 LEU A O 1
ATOM 652 N N . ALA A 1 80 ? 8.546 1.193 -3.645 1.00 68.56 80 ALA A N 1
ATOM 653 C CA . ALA A 1 80 ? 8.592 1.946 -2.395 1.00 68.56 80 ALA A CA 1
ATOM 654 C C . ALA A 1 80 ? 7.879 3.309 -2.468 1.00 68.56 80 ALA A C 1
ATOM 656 O O . ALA A 1 80 ? 8.094 4.151 -1.598 1.00 68.56 80 ALA A O 1
ATOM 657 N N . LYS A 1 81 ? 7.073 3.568 -3.510 1.00 59.03 81 LYS A N 1
ATOM 658 C CA . LYS A 1 81 ? 6.419 4.868 -3.719 1.00 59.03 81 LYS A CA 1
ATOM 659 C C . LYS A 1 81 ? 5.639 5.311 -2.467 1.00 59.03 81 LYS A C 1
ATOM 661 O O . LYS A 1 81 ? 4.642 4.671 -2.131 1.00 59.03 81 LYS A O 1
ATOM 666 N N . PRO A 1 82 ? 6.011 6.440 -1.836 1.00 47.22 82 PRO A N 1
ATOM 667 C CA . PRO A 1 82 ? 5.135 7.114 -0.897 1.00 47.22 82 PRO A CA 1
ATOM 668 C C . PRO A 1 82 ? 3.961 7.723 -1.673 1.00 47.22 82 PRO A C 1
ATOM 670 O O . PRO A 1 82 ? 4.112 8.208 -2.797 1.00 47.22 82 PRO A O 1
ATOM 673 N N . ILE A 1 83 ? 2.788 7.671 -1.056 1.00 44.22 83 ILE A N 1
ATOM 674 C CA . ILE A 1 83 ? 1.492 8.158 -1.537 1.00 44.22 83 ILE A CA 1
ATOM 675 C C . ILE A 1 83 ? 1.522 9.691 -1.698 1.00 44.22 83 ILE A C 1
ATOM 677 O O . ILE A 1 83 ? 0.995 10.417 -0.868 1.00 44.22 83 ILE A O 1
ATOM 681 N N . ASN A 1 84 ? 2.196 10.214 -2.723 1.00 48.19 84 ASN A N 1
ATOM 682 C CA . ASN A 1 84 ? 1.933 11.552 -3.260 1.00 48.19 84 ASN A CA 1
ATOM 683 C C . ASN A 1 84 ? 2.575 11.735 -4.649 1.00 48.19 84 ASN A C 1
ATOM 685 O O . ASN A 1 84 ? 3.775 12.002 -4.778 1.00 48.19 84 ASN A O 1
ATOM 689 N N . SER A 1 85 ? 1.780 11.576 -5.703 1.00 44.78 85 SER A N 1
ATOM 690 C CA . SER A 1 85 ? 1.884 12.349 -6.948 1.00 44.78 85 SER A CA 1
ATOM 691 C C . SER A 1 85 ? 0.656 12.034 -7.784 1.00 44.78 85 SER A C 1
ATOM 693 O O . SER A 1 85 ? 0.459 10.888 -8.191 1.00 44.78 85 SER A O 1
ATOM 695 N N . ASP A 1 86 ? -0.135 13.075 -8.001 1.00 45.06 86 ASP A N 1
ATOM 696 C CA . ASP A 1 86 ? -1.293 13.131 -8.876 1.00 45.06 86 ASP A CA 1
ATOM 697 C C . ASP A 1 86 ? -1.007 12.435 -10.209 1.00 45.06 86 ASP A C 1
ATOM 699 O O . ASP A 1 86 ? -0.118 12.821 -10.971 1.00 45.06 86 ASP A O 1
ATOM 703 N N . HIS A 1 87 ? -1.770 11.379 -10.478 1.00 46.41 87 HIS A N 1
ATOM 704 C CA . HIS A 1 87 ? -1.894 10.807 -11.807 1.00 46.41 87 HIS A CA 1
ATOM 705 C C . HIS A 1 87 ? -3.121 11.437 -12.477 1.00 46.41 87 HIS A C 1
ATOM 707 O O . HIS A 1 87 ? -4.130 10.780 -12.713 1.00 46.41 87 HIS A O 1
ATOM 713 N N . GLU A 1 88 ? -3.026 12.729 -12.773 1.00 54.03 88 GLU A N 1
ATOM 714 C CA . GLU A 1 88 ? -3.875 13.396 -13.760 1.00 54.03 88 GLU A CA 1
ATOM 715 C C . GLU A 1 88 ? -3.037 13.514 -15.035 1.00 54.03 88 GLU A C 1
ATOM 717 O O . GLU A 1 88 ? -2.054 14.254 -15.087 1.00 54.03 88 GLU A O 1
ATOM 722 N N . GLY A 1 89 ? -3.364 12.715 -16.050 1.00 47.12 89 GLY A N 1
ATOM 723 C CA . GLY A 1 89 ? -2.651 12.770 -17.325 1.00 47.12 89 GLY A CA 1
ATOM 724 C C . GLY A 1 89 ? -2.762 11.520 -18.185 1.00 47.12 89 GLY A C 1
ATOM 725 O O . GLY A 1 89 ? -1.772 11.116 -18.791 1.00 47.12 89 GLY A O 1
ATOM 726 N N . LEU A 1 90 ? -3.941 10.896 -18.248 1.00 47.62 90 LEU A N 1
ATOM 727 C CA . LEU A 1 90 ? -4.249 9.928 -19.297 1.00 47.62 90 LEU A CA 1
ATOM 728 C C . LEU A 1 90 ? -5.413 10.471 -20.130 1.00 47.62 90 LEU A C 1
ATOM 730 O O . LEU A 1 90 ? -6.520 10.608 -19.628 1.00 47.62 90 LEU A O 1
ATOM 734 N N . ASN A 1 91 ? -5.113 10.729 -21.403 1.00 49.97 91 ASN A N 1
ATOM 735 C CA . ASN A 1 91 ? -6.026 10.974 -22.520 1.00 49.97 91 ASN A CA 1
ATOM 736 C C . ASN A 1 91 ? -6.940 12.207 -22.451 1.00 49.97 91 ASN A C 1
ATOM 738 O O . ASN A 1 91 ? -8.050 12.133 -21.939 1.00 49.97 91 ASN A O 1
ATOM 742 N N . ASP A 1 92 ? -6.561 13.251 -23.194 1.00 35.59 92 ASP A N 1
ATOM 743 C CA . ASP A 1 92 ? -7.554 14.023 -23.943 1.00 35.59 92 ASP A CA 1
ATOM 744 C C . ASP A 1 92 ? -7.182 14.054 -25.433 1.00 35.59 92 ASP A C 1
AT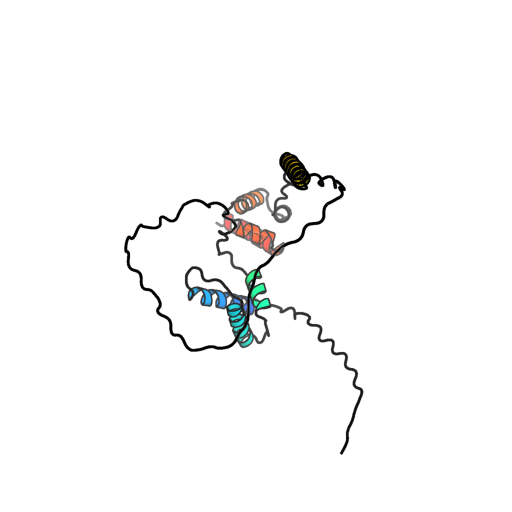OM 746 O O . ASP A 1 92 ? -6.337 14.816 -25.902 1.00 35.59 92 ASP A O 1
ATOM 750 N N . VAL A 1 93 ? -7.792 13.130 -26.175 1.00 52.56 93 VAL A N 1
ATOM 751 C CA . VAL A 1 93 ? -7.888 13.153 -27.634 1.00 52.56 93 VAL A CA 1
ATOM 752 C C . VAL A 1 93 ? -9.199 13.849 -27.989 1.00 52.56 93 VAL A C 1
ATOM 754 O O . VAL A 1 93 ? -10.151 13.225 -28.438 1.00 52.56 93 VAL A O 1
ATOM 757 N N . SER A 1 94 ? -9.281 15.154 -27.751 1.00 53.97 94 SER A N 1
ATOM 758 C CA . SER A 1 94 ? -10.391 15.968 -28.240 1.00 53.97 94 SER A CA 1
ATOM 759 C C . SER A 1 94 ? -10.032 17.448 -28.186 1.00 53.97 94 SER A C 1
ATOM 761 O O . SER A 1 94 ? -10.331 18.113 -27.208 1.00 53.97 94 SER A O 1
ATOM 763 N N . THR A 1 95 ? -9.405 17.972 -29.245 1.00 38.00 95 THR A N 1
ATOM 764 C CA . THR A 1 95 ? -9.665 19.310 -29.824 1.00 38.00 95 THR A CA 1
ATOM 765 C C . THR A 1 95 ? -8.743 19.479 -31.033 1.00 38.00 95 THR A C 1
ATOM 767 O O . THR A 1 95 ? -7.603 19.917 -30.918 1.00 38.00 95 THR A O 1
ATOM 770 N N . TYR A 1 96 ? -9.226 19.113 -32.220 1.00 48.75 96 TYR A N 1
ATOM 771 C CA . TYR A 1 96 ? -8.719 19.696 -33.460 1.00 48.75 96 TYR A CA 1
ATOM 772 C C . TYR A 1 96 ? -9.815 20.608 -33.992 1.00 48.75 96 TYR A C 1
ATOM 774 O O . TYR A 1 96 ? -10.757 20.146 -34.626 1.00 48.75 96 TYR A O 1
ATOM 782 N N . ALA A 1 97 ? -9.709 21.889 -33.663 1.00 47.31 97 ALA A N 1
ATOM 783 C CA . ALA A 1 97 ? -10.251 23.015 -34.411 1.00 47.31 97 ALA A CA 1
ATOM 784 C C . ALA A 1 97 ? -9.841 24.269 -33.640 1.00 47.31 97 ALA A C 1
ATOM 786 O O . ALA A 1 97 ? -10.318 24.476 -32.537 1.00 47.31 97 ALA A O 1
ATOM 787 N N . HIS A 1 98 ? -8.898 25.050 -34.160 1.00 44.25 98 HIS A N 1
ATOM 788 C CA . HIS A 1 98 ? -9.171 26.406 -34.633 1.00 44.25 98 HIS A CA 1
ATOM 789 C C . HIS A 1 98 ? -7.937 26.946 -35.382 1.00 44.25 98 HIS A C 1
ATOM 791 O O . HIS A 1 98 ? -6.811 26.543 -35.080 1.00 44.25 98 HIS A O 1
ATOM 797 N N . PRO A 1 99 ? -8.150 27.764 -36.427 1.00 42.53 99 PRO A N 1
ATOM 798 C CA . PRO A 1 99 ? -7.123 28.183 -37.373 1.00 42.53 99 PRO A CA 1
ATOM 799 C C . PRO A 1 99 ? -6.179 29.177 -36.704 1.00 42.53 99 PRO A C 1
ATOM 801 O O . PRO A 1 99 ? -6.624 30.057 -35.974 1.00 42.53 99 PRO A O 1
ATOM 804 N N . ILE A 1 100 ? -4.882 29.056 -36.970 1.00 43.88 100 ILE A N 1
ATOM 805 C CA . ILE A 1 100 ? -3.942 30.125 -36.642 1.00 43.88 100 ILE A CA 1
ATOM 806 C C . ILE A 1 100 ? -4.169 31.224 -37.678 1.00 43.88 100 ILE A C 1
ATOM 808 O O . ILE A 1 100 ? -3.866 31.037 -38.857 1.00 43.88 100 ILE A O 1
ATOM 812 N N . ASP A 1 101 ? -4.737 32.337 -37.220 1.00 42.91 101 ASP A N 1
ATOM 813 C CA . ASP A 1 101 ? -4.772 33.605 -37.935 1.00 42.91 101 ASP A CA 1
ATOM 814 C C . ASP A 1 101 ? -3.333 34.028 -38.251 1.00 42.91 101 ASP A C 1
ATOM 816 O O . ASP A 1 101 ? -2.537 34.339 -37.362 1.00 42.91 101 ASP A O 1
ATOM 820 N N . ILE A 1 102 ? -2.982 34.004 -39.535 1.00 42.69 102 ILE A N 1
ATOM 821 C CA . ILE A 1 102 ? -1.766 34.635 -40.032 1.00 42.69 102 ILE A CA 1
ATOM 822 C C . ILE A 1 102 ? -2.139 36.101 -40.223 1.00 42.69 102 ILE A C 1
ATOM 824 O O . ILE A 1 102 ? -2.907 36.436 -41.122 1.00 42.69 102 ILE A O 1
ATOM 828 N N . VAL A 1 103 ? -1.636 36.948 -39.325 1.00 44.34 103 VAL A N 1
ATOM 829 C CA . VAL A 1 103 ? -1.639 38.403 -39.484 1.00 44.34 103 VAL A CA 1
ATOM 830 C C . VAL A 1 103 ? -1.078 38.739 -40.864 1.00 44.34 103 VAL A C 1
ATOM 832 O O . VAL A 1 103 ? 0.037 38.345 -41.207 1.00 44.34 103 VAL A O 1
ATOM 835 N N . GLU A 1 104 ? -1.888 39.442 -41.651 1.00 52.03 104 GLU A N 1
ATOM 836 C CA . GLU A 1 104 ? -1.458 40.160 -42.840 1.00 52.03 104 GLU A CA 1
ATOM 837 C C . GLU A 1 104 ? -0.362 41.154 -42.436 1.00 52.03 104 GLU A C 1
ATOM 839 O O . GLU A 1 104 ? -0.638 42.160 -41.784 1.00 52.03 104 GLU A O 1
ATOM 844 N N . GLU A 1 105 ? 0.881 40.879 -42.824 1.00 45.84 105 GLU A N 1
ATOM 845 C CA . GLU A 1 105 ? 1.918 41.903 -42.900 1.00 45.84 105 GLU A CA 1
ATOM 846 C C . GLU A 1 105 ? 2.410 41.982 -44.348 1.00 45.84 105 GLU A C 1
ATOM 848 O O . GLU A 1 105 ? 3.162 41.147 -44.851 1.00 45.84 105 GLU A O 1
ATOM 853 N N . ASP A 1 106 ? 1.856 42.983 -45.022 1.00 60.06 106 ASP A N 1
ATOM 854 C CA . ASP A 1 106 ? 2.222 43.525 -46.320 1.00 60.06 106 ASP A CA 1
ATOM 855 C C . ASP A 1 106 ? 3.648 44.100 -46.284 1.00 60.06 106 ASP A C 1
ATOM 857 O O . ASP A 1 106 ? 3.921 45.052 -45.550 1.00 60.06 106 ASP A O 1
ATOM 861 N N . SER A 1 107 ? 4.567 43.528 -47.069 1.00 48.44 107 SER A N 1
ATOM 862 C CA . SER A 1 107 ? 5.746 44.240 -47.583 1.00 48.44 107 SER A CA 1
ATOM 863 C C . SER A 1 107 ? 6.420 43.471 -48.721 1.00 48.44 107 SER A C 1
ATOM 865 O O . SER A 1 107 ? 7.178 42.520 -48.520 1.00 48.44 107 SER A O 1
ATOM 867 N N . ASP A 1 108 ? 6.164 43.944 -49.939 1.00 49.72 108 ASP A N 1
ATOM 868 C CA . ASP A 1 108 ? 7.019 43.783 -51.115 1.00 49.72 108 ASP A CA 1
ATOM 869 C C . ASP A 1 108 ? 8.497 44.083 -50.792 1.00 49.72 108 ASP A C 1
ATOM 871 O O . ASP A 1 108 ? 8.792 45.147 -50.252 1.00 49.72 108 ASP A O 1
ATOM 875 N N . THR A 1 109 ? 9.429 43.199 -51.185 1.00 40.88 109 THR A N 1
ATOM 876 C CA . THR A 1 109 ? 10.710 43.512 -51.875 1.00 40.88 109 THR A CA 1
ATOM 877 C C . THR A 1 109 ? 11.487 42.211 -52.157 1.00 40.88 109 THR A C 1
ATOM 879 O O . THR A 1 109 ? 11.937 41.517 -51.247 1.00 40.88 109 THR A O 1
ATOM 882 N N . LEU A 1 110 ? 11.690 41.890 -53.439 1.00 42.97 110 LEU A N 1
ATOM 883 C CA . LEU A 1 110 ? 12.572 40.809 -53.907 1.00 42.97 110 LEU A CA 1
ATOM 884 C C . LEU A 1 110 ? 14.060 41.165 -53.738 1.00 42.97 110 LEU A C 1
ATOM 886 O O . LEU A 1 110 ? 14.445 42.314 -53.964 1.00 42.97 110 LEU A O 1
ATOM 890 N N . PRO A 1 111 ? 14.928 40.153 -53.550 1.00 42.19 111 PRO A N 1
ATOM 891 C CA . PRO A 1 111 ? 16.162 40.130 -54.336 1.00 42.19 111 PRO A CA 1
ATOM 892 C C . PRO A 1 111 ? 16.456 38.771 -55.001 1.00 42.19 111 PRO A C 1
ATOM 894 O O . PRO A 1 111 ? 16.396 37.708 -54.385 1.00 42.19 111 PRO A O 1
ATOM 897 N N . SER A 1 112 ? 16.829 38.840 -56.284 1.00 39.78 112 SER A N 1
ATOM 898 C CA . SER A 1 112 ? 17.404 37.755 -57.096 1.00 39.78 112 SER A CA 1
ATOM 899 C C . SER A 1 112 ? 18.751 37.256 -56.554 1.00 39.78 112 SER A C 1
ATOM 901 O O . SER A 1 112 ? 19.562 38.081 -56.132 1.00 39.78 112 SER A O 1
ATOM 903 N N . PRO A 1 113 ? 19.100 35.966 -56.720 1.00 41.12 113 PRO A N 1
ATOM 904 C CA . PRO A 1 113 ? 20.484 35.524 -56.668 1.00 41.12 113 PRO A CA 1
ATOM 905 C C . PRO A 1 113 ? 21.081 35.431 -58.079 1.00 41.12 113 PRO A C 1
ATOM 907 O O . PRO A 1 113 ? 20.750 34.558 -58.881 1.00 41.12 113 PRO A O 1
ATOM 910 N N . THR A 1 114 ? 21.984 36.368 -58.351 1.00 32.75 114 THR A N 1
ATOM 911 C CA . THR A 1 114 ? 22.966 36.370 -59.439 1.00 32.75 114 THR A CA 1
ATOM 912 C C . THR A 1 114 ? 23.906 35.162 -59.315 1.00 32.75 114 THR A C 1
ATOM 914 O O . THR A 1 114 ? 24.335 34.821 -58.213 1.00 32.75 114 THR A O 1
ATOM 917 N N . GLY A 1 115 ? 24.216 34.512 -60.443 1.00 35.69 115 GLY A N 1
ATOM 918 C CA . GLY A 1 115 ? 25.124 33.360 -60.528 1.00 35.69 115 GLY A CA 1
ATOM 919 C C . GLY A 1 115 ? 26.604 33.687 -60.277 1.00 35.69 115 GLY A C 1
ATOM 920 O O . GLY A 1 115 ? 26.967 34.831 -59.997 1.00 35.69 115 GLY A O 1
ATOM 921 N N . PRO A 1 116 ? 27.475 32.674 -60.420 1.00 42.03 116 PRO A N 1
ATOM 922 C CA . PRO A 1 116 ? 28.506 32.812 -61.449 1.00 42.03 116 PRO A CA 1
ATOM 923 C C . PRO A 1 116 ? 28.741 31.541 -62.285 1.00 42.03 116 PRO A C 1
ATOM 925 O O . PRO A 1 116 ? 28.770 30.418 -61.783 1.00 42.03 116 PRO A O 1
ATOM 928 N N . ASP A 1 117 ? 28.959 31.776 -63.578 1.00 31.52 117 ASP A N 1
ATOM 929 C CA . ASP A 1 117 ? 29.389 30.830 -64.606 1.00 31.52 117 ASP A CA 1
ATOM 930 C C . ASP A 1 117 ? 30.858 30.401 -64.442 1.00 31.52 117 ASP A C 1
ATOM 932 O O . ASP A 1 117 ? 31.682 31.190 -63.979 1.00 31.52 117 ASP A O 1
ATOM 936 N N . ASN A 1 118 ? 31.206 29.193 -64.915 1.00 31.38 118 ASN A N 1
ATOM 937 C CA . ASN A 1 118 ? 32.424 28.949 -65.712 1.00 31.38 118 ASN A CA 1
ATOM 938 C C . ASN A 1 118 ? 32.442 27.550 -66.390 1.00 31.38 118 ASN A C 1
ATOM 940 O O . ASN A 1 118 ? 32.656 26.526 -65.749 1.00 31.38 118 ASN A O 1
ATOM 944 N N . CYS A 1 119 ? 32.247 27.578 -67.717 1.00 29.03 119 CYS A N 1
ATOM 945 C CA . CYS A 1 119 ? 32.879 26.809 -68.813 1.00 29.03 119 CYS A CA 1
ATOM 946 C C . CYS A 1 119 ? 32.902 25.252 -68.866 1.00 29.03 119 CYS A C 1
ATOM 948 O O . CYS A 1 119 ? 33.784 24.606 -68.314 1.00 29.03 119 CYS A O 1
ATOM 950 N N . SER A 1 120 ? 31.967 24.702 -69.670 1.00 37.06 120 SER A N 1
ATOM 951 C CA . SER A 1 120 ? 32.043 23.783 -70.854 1.00 37.06 120 SER A CA 1
ATOM 952 C C . SER A 1 120 ? 33.407 23.204 -71.337 1.00 37.06 120 SER A C 1
ATOM 954 O O . SER A 1 120 ? 34.429 23.782 -70.981 1.00 37.06 120 SER A O 1
ATOM 956 N N . PRO A 1 121 ? 33.478 22.190 -72.263 1.00 51.09 121 PRO A N 1
ATOM 957 C CA . PRO A 1 121 ? 32.443 21.741 -73.234 1.00 51.09 121 PRO A CA 1
ATOM 958 C C . PRO A 1 121 ? 32.348 20.221 -73.577 1.00 51.09 121 PRO A C 1
ATOM 960 O O . PRO A 1 121 ? 33.268 19.446 -73.342 1.00 51.09 121 PRO A O 1
ATOM 963 N N . GLY A 1 122 ? 31.287 19.837 -74.315 1.00 31.28 122 GLY A N 1
ATOM 964 C CA . GLY A 1 122 ? 31.458 18.928 -75.469 1.00 31.28 122 GLY A CA 1
ATOM 965 C C . GLY A 1 122 ? 30.333 17.942 -75.850 1.00 31.28 122 GLY A C 1
ATOM 966 O O . GLY A 1 122 ? 30.403 16.792 -75.453 1.00 31.28 122 GLY A O 1
ATOM 967 N N . THR A 1 123 ? 29.407 18.389 -76.726 1.00 30.75 123 THR A N 1
ATOM 968 C CA . THR A 1 123 ? 28.825 17.718 -77.940 1.00 30.75 123 THR A CA 1
ATOM 969 C C . THR A 1 123 ? 28.161 16.320 -77.808 1.00 30.75 123 THR A C 1
ATOM 971 O O . THR A 1 123 ? 28.701 15.447 -77.159 1.00 30.75 123 THR A O 1
ATOM 974 N N . SER A 1 124 ? 27.058 15.906 -78.449 1.00 31.55 124 SER A N 1
ATOM 975 C CA . SER A 1 124 ? 26.336 16.235 -79.698 1.00 31.55 124 SER A CA 1
ATOM 976 C C . SER A 1 124 ? 24.962 15.504 -79.645 1.00 31.55 124 SER A C 1
ATOM 978 O O . SER A 1 124 ? 24.863 14.455 -79.021 1.00 31.55 124 SER A O 1
ATOM 980 N N . GLY A 1 125 ? 23.830 16.082 -80.075 1.00 31.89 125 GLY A N 1
ATOM 981 C CA . GLY A 1 125 ? 23.237 15.971 -81.427 1.00 31.89 125 GLY A CA 1
ATOM 982 C C . GLY A 1 125 ? 21.942 15.113 -81.390 1.00 31.89 125 GLY A C 1
ATOM 983 O O . GLY A 1 125 ? 22.006 13.950 -81.034 1.00 31.89 125 GLY A O 1
ATOM 984 N N . VAL A 1 126 ? 20.709 15.634 -81.484 1.00 33.22 126 VAL A N 1
ATOM 985 C CA . VAL A 1 126 ? 19.924 16.194 -82.615 1.00 33.22 126 VAL A CA 1
ATOM 986 C C . VAL A 1 126 ? 18.810 15.233 -83.112 1.00 33.22 126 VAL A C 1
ATOM 988 O O . VAL A 1 126 ? 19.040 14.054 -83.347 1.00 33.22 126 VAL A O 1
ATOM 991 N N . SER A 1 127 ? 17.619 15.806 -83.350 1.00 32.53 127 SER A N 1
ATOM 992 C CA . SER A 1 127 ? 16.595 15.420 -84.353 1.00 32.53 127 SER A CA 1
ATOM 993 C C . SER A 1 127 ? 15.493 14.377 -84.060 1.00 32.53 127 SER A C 1
ATOM 995 O O . SER A 1 127 ? 15.668 13.167 -84.143 1.00 32.53 127 SER A O 1
ATOM 997 N N . LYS A 1 128 ? 14.264 14.909 -83.935 1.00 48.19 128 LYS A N 1
ATOM 998 C CA . LYS A 1 128 ? 12.956 14.290 -84.257 1.00 48.19 128 LYS A CA 1
ATOM 999 C C . LYS A 1 128 ? 12.864 13.887 -85.742 1.00 48.19 128 LYS A C 1
ATOM 1001 O O . LYS A 1 128 ? 13.185 14.752 -86.547 1.00 48.19 128 LYS A O 1
ATOM 1006 N N . LYS A 1 129 ? 12.269 12.721 -86.092 1.00 35.97 129 LYS A N 1
ATOM 1007 C CA . LYS A 1 129 ? 11.350 12.482 -87.256 1.00 35.97 129 LYS A CA 1
ATOM 1008 C C . LYS A 1 129 ? 10.565 11.139 -87.151 1.00 35.97 129 LYS A C 1
ATOM 1010 O O . LYS A 1 129 ? 11.161 10.086 -86.973 1.00 35.97 129 LYS A O 1
ATOM 1015 N N . ARG A 1 130 ? 9.230 11.172 -87.339 1.00 40.28 130 ARG A N 1
ATOM 1016 C CA . ARG A 1 130 ? 8.364 10.100 -87.945 1.00 40.28 130 ARG A CA 1
ATOM 1017 C C . ARG A 1 130 ? 8.444 10.270 -89.496 1.00 40.28 130 ARG A C 1
ATOM 1019 O O . ARG A 1 130 ? 8.879 11.366 -89.855 1.00 40.28 130 ARG A O 1
ATOM 1026 N N . PRO A 1 131 ? 8.002 9.380 -90.439 1.00 53.66 131 PRO A N 1
ATOM 1027 C CA . PRO A 1 131 ? 6.929 8.359 -90.371 1.00 53.66 131 PRO A CA 1
ATOM 1028 C C . PRO A 1 131 ? 7.120 7.056 -91.215 1.00 53.66 131 PRO A C 1
ATOM 1030 O O . PRO A 1 131 ? 7.927 7.006 -92.134 1.00 53.66 131 PRO A O 1
ATOM 1033 N N . LYS A 1 132 ? 6.273 6.032 -91.011 1.00 37.53 132 LYS A N 1
ATOM 1034 C CA . LYS A 1 132 ? 5.611 5.283 -92.110 1.00 37.53 132 LYS A CA 1
ATOM 1035 C C . LYS A 1 132 ? 4.549 4.330 -91.563 1.00 37.53 132 LYS A C 1
ATOM 1037 O O . LYS A 1 132 ? 4.804 3.555 -90.650 1.00 37.53 132 LYS A O 1
ATOM 1042 N N . GLY A 1 133 ? 3.338 4.458 -92.098 1.00 36.03 133 GLY A N 1
ATOM 1043 C CA . GLY A 1 133 ? 2.214 3.586 -91.795 1.00 36.03 133 GLY A CA 1
ATOM 1044 C C . GLY A 1 133 ? 2.215 2.338 -92.669 1.00 36.03 133 GLY A C 1
ATOM 1045 O O . GLY A 1 133 ? 2.551 2.405 -93.847 1.00 36.03 133 GLY A O 1
ATOM 1046 N N . VAL A 1 134 ? 1.755 1.235 -92.088 1.00 37.59 134 VAL A N 1
ATOM 1047 C CA . VAL A 1 134 ? 1.138 0.106 -92.789 1.00 37.59 134 VAL A CA 1
ATOM 1048 C C . VAL A 1 134 ? -0.083 -0.332 -91.977 1.00 37.59 134 VAL A C 1
ATOM 1050 O O . VAL A 1 134 ? -0.110 -0.206 -90.753 1.00 37.59 134 VAL A O 1
ATOM 1053 N N . LYS A 1 135 ? -1.141 -0.716 -92.688 1.00 39.50 135 LYS A N 1
ATOM 1054 C CA . LYS A 1 135 ? -2.520 -0.843 -92.208 1.00 39.50 135 LYS A CA 1
ATOM 1055 C C . LYS A 1 135 ? -2.844 -2.306 -91.835 1.00 39.50 135 LYS A C 1
ATOM 1057 O O . LYS A 1 135 ? -2.676 -3.154 -92.699 1.00 39.50 135 LYS A O 1
ATOM 1062 N N . SER A 1 136 ? -3.424 -2.507 -90.635 1.00 38.34 136 SER A N 1
ATOM 1063 C CA . SER A 1 136 ? -4.452 -3.517 -90.230 1.00 38.34 136 SER A CA 1
ATOM 1064 C C . SER A 1 136 ? -4.079 -5.032 -90.222 1.00 38.34 136 SER A C 1
ATOM 1066 O O . SER A 1 136 ? -3.207 -5.407 -90.993 1.00 38.34 136 SER A O 1
ATOM 1068 N N . PRO A 1 137 ? -4.702 -5.930 -89.394 1.00 43.00 137 PRO A N 1
ATOM 1069 C CA . PRO A 1 137 ? -6.108 -5.918 -88.954 1.00 43.00 137 PRO A CA 1
ATOM 1070 C C . PRO A 1 137 ? -6.415 -6.198 -87.458 1.00 43.00 137 PRO A C 1
ATOM 1072 O O . PRO A 1 137 ? -5.622 -6.720 -86.682 1.00 43.00 137 PRO A O 1
ATOM 1075 N N . SER A 1 138 ? -7.648 -5.831 -87.097 1.00 51.91 138 SER A N 1
ATOM 1076 C CA . SER A 1 138 ? -8.369 -5.997 -85.830 1.00 51.91 138 SER A CA 1
ATOM 1077 C C . SER A 1 138 ? -8.115 -7.274 -85.017 1.00 51.91 138 SER A C 1
ATOM 1079 O O . SER A 1 138 ? -8.334 -8.384 -85.494 1.00 51.91 138 SER A O 1
ATOM 1081 N N . LYS A 1 139 ? -7.921 -7.094 -83.702 1.00 40.19 139 LYS A N 1
ATOM 1082 C CA . LYS A 1 139 ? -8.465 -8.004 -82.680 1.00 40.19 139 LYS A CA 1
ATOM 1083 C C . LYS A 1 139 ? -8.908 -7.195 -81.456 1.00 40.19 139 LYS A C 1
ATOM 1085 O O . LYS A 1 139 ? -8.087 -6.653 -80.723 1.00 40.19 139 LYS A O 1
ATOM 1090 N N . ARG A 1 140 ? -10.229 -7.064 -81.273 1.00 47.84 140 ARG A N 1
ATOM 1091 C CA . ARG A 1 140 ? -10.846 -6.449 -80.087 1.00 47.84 140 ARG A CA 1
ATOM 1092 C C . ARG A 1 140 ? -10.442 -7.251 -78.846 1.00 47.84 140 ARG A C 1
ATOM 1094 O O . ARG A 1 140 ? -10.778 -8.425 -78.752 1.00 47.84 140 ARG A O 1
ATOM 1101 N N . GLN A 1 141 ? -9.775 -6.606 -77.896 1.00 50.72 141 GLN A N 1
ATOM 1102 C CA . GLN A 1 141 ? -9.703 -7.067 -76.510 1.00 50.72 141 GLN A CA 1
ATOM 1103 C C . GLN A 1 141 ? -10.872 -6.412 -75.753 1.00 50.72 141 GLN A C 1
ATOM 1105 O O . GLN A 1 141 ? -10.998 -5.183 -75.814 1.00 50.72 141 GLN A O 1
ATOM 1110 N N . PRO A 1 142 ? -11.763 -7.162 -75.081 1.00 50.38 142 PRO A N 1
ATOM 1111 C CA . PRO A 1 142 ? -12.740 -6.547 -74.195 1.00 50.38 142 PRO A CA 1
ATOM 1112 C C . PRO A 1 142 ? -11.993 -5.930 -73.005 1.00 50.38 142 PRO A C 1
ATOM 1114 O O . PRO A 1 142 ? -11.214 -6.605 -72.336 1.00 50.38 142 PRO A O 1
ATOM 1117 N N . LYS A 1 143 ? -12.209 -4.630 -72.758 1.00 57.34 143 LYS A N 1
ATOM 1118 C CA . LYS A 1 143 ? -11.712 -3.935 -71.559 1.00 57.34 143 LYS A CA 1
ATOM 1119 C C . LYS A 1 143 ? -12.052 -4.777 -70.315 1.00 57.34 143 LYS A C 1
ATOM 1121 O O . LYS A 1 143 ? -13.230 -5.111 -70.155 1.00 57.34 143 LYS A O 1
ATOM 1126 N N . PRO A 1 144 ? -11.093 -5.094 -69.426 1.00 51.53 144 PRO A N 1
ATOM 1127 C CA . PRO A 1 144 ? -11.437 -5.692 -68.145 1.00 51.53 144 PRO A CA 1
ATOM 1128 C C . PRO A 1 144 ? -12.320 -4.706 -67.376 1.00 51.53 144 PRO A C 1
ATOM 1130 O O . PRO A 1 144 ? -12.026 -3.508 -67.314 1.00 51.53 144 PRO A O 1
ATOM 1133 N N . LYS A 1 145 ? -13.446 -5.211 -66.857 1.00 60.44 145 LYS A N 1
ATOM 1134 C CA . LYS A 1 145 ? -14.362 -4.443 -66.013 1.00 60.44 145 LYS A CA 1
ATOM 1135 C C . LYS A 1 145 ? -13.575 -3.815 -64.863 1.00 60.44 145 LYS A C 1
ATOM 1137 O O . LYS A 1 145 ? -12.671 -4.421 -64.292 1.00 60.44 145 LYS A O 1
ATOM 1142 N N . SER A 1 146 ? -13.913 -2.558 -64.619 1.00 52.78 146 SER A N 1
ATOM 1143 C CA . SER A 1 146 ? -13.234 -1.630 -63.731 1.00 52.78 146 SER A CA 1
ATOM 1144 C C . SER A 1 146 ? -12.973 -2.228 -62.345 1.00 52.78 146 SER A C 1
ATOM 1146 O O . SER A 1 146 ? -13.913 -2.565 -61.636 1.00 52.78 146 SER A O 1
ATOM 1148 N N . ARG A 1 147 ? -11.703 -2.279 -61.918 1.00 60.44 147 ARG A N 1
ATOM 1149 C CA . ARG A 1 147 ? -11.309 -2.586 -60.524 1.00 60.44 147 ARG A CA 1
ATOM 1150 C C . ARG A 1 147 ? -11.942 -1.636 -59.496 1.00 60.44 147 ARG A C 1
ATOM 1152 O O . ARG A 1 147 ? -11.936 -1.932 -58.309 1.00 60.44 147 ARG A O 1
ATOM 1159 N N . PHE A 1 148 ? -12.473 -0.501 -59.948 1.00 59.41 148 PHE A N 1
ATOM 1160 C CA . PHE A 1 148 ? -13.119 0.493 -59.100 1.00 59.41 148 PHE A CA 1
ATOM 1161 C C . PHE A 1 148 ? -14.395 -0.043 -58.440 1.00 59.41 148 PHE A C 1
ATOM 1163 O O . PHE A 1 148 ? -14.613 0.218 -57.265 1.00 59.41 148 PHE A O 1
ATOM 1170 N N . THR A 1 149 ? -15.201 -0.845 -59.147 1.00 67.62 149 THR A N 1
ATOM 1171 C CA . THR A 1 149 ? -16.470 -1.350 -58.594 1.00 67.62 149 THR A CA 1
ATOM 1172 C C . THR A 1 149 ? -16.253 -2.412 -57.515 1.00 67.62 149 THR A C 1
ATOM 1174 O O . THR A 1 149 ? -16.960 -2.403 -56.516 1.00 67.62 149 THR A O 1
ATOM 1177 N N . ASP A 1 150 ? -15.228 -3.260 -57.665 1.00 71.31 150 ASP A N 1
ATOM 1178 C CA . ASP A 1 150 ? -14.825 -4.256 -56.652 1.00 71.31 150 ASP A CA 1
ATOM 1179 C C . ASP A 1 150 ? -14.342 -3.589 -55.352 1.00 71.31 150 ASP A C 1
ATOM 1181 O O . ASP A 1 150 ? -14.659 -4.035 -54.250 1.00 71.31 150 ASP A O 1
ATOM 1185 N N . ALA A 1 151 ? -13.608 -2.477 -55.470 1.00 72.88 151 ALA A N 1
ATOM 1186 C CA . ALA A 1 151 ? -13.154 -1.712 -54.315 1.00 72.88 151 ALA A CA 1
ATOM 1187 C C . ALA A 1 151 ? -14.321 -1.030 -53.583 1.00 72.88 151 ALA A C 1
ATOM 1189 O O . ALA A 1 151 ? -14.380 -1.081 -52.356 1.00 72.88 151 ALA A O 1
ATOM 1190 N N . THR A 1 152 ? -15.270 -0.436 -54.314 1.00 80.69 152 THR A N 1
ATOM 1191 C CA . THR A 1 152 ? -16.458 0.194 -53.717 1.00 80.69 152 THR A CA 1
ATOM 1192 C C . THR A 1 152 ? -17.334 -0.821 -52.983 1.00 80.69 152 THR A C 1
ATOM 1194 O O . THR A 1 152 ? -17.784 -0.541 -51.876 1.00 80.69 152 THR A O 1
ATOM 1197 N N . GLU A 1 153 ? -17.523 -2.015 -53.548 1.00 84.88 153 GLU A N 1
ATOM 1198 C CA . GLU A 1 153 ? -18.296 -3.085 -52.910 1.00 84.88 153 GLU A CA 1
ATOM 1199 C C . GLU A 1 153 ? -17.612 -3.605 -51.637 1.00 84.88 153 GLU A C 1
ATOM 1201 O O . GLU A 1 153 ? -18.256 -3.763 -50.602 1.00 84.88 153 GLU A O 1
ATOM 1206 N N . LYS A 1 154 ? -16.284 -3.784 -51.658 1.00 86.44 154 LYS A N 1
ATOM 1207 C CA . LYS A 1 154 ? -15.517 -4.149 -50.455 1.00 86.44 154 LYS A CA 1
ATOM 1208 C C . LYS A 1 154 ? -15.629 -3.107 -49.354 1.00 86.44 154 LYS A C 1
ATOM 1210 O O . LYS A 1 154 ? -15.778 -3.479 -48.192 1.00 86.44 154 LYS A O 1
ATOM 1215 N N . ILE A 1 155 ? -15.561 -1.823 -49.701 1.00 88.25 155 ILE A N 1
ATOM 1216 C CA . ILE A 1 155 ? -15.709 -0.741 -48.725 1.00 88.25 155 ILE A CA 1
ATOM 1217 C C . ILE A 1 155 ? -17.126 -0.761 -48.142 1.00 88.25 155 ILE A C 1
ATOM 1219 O O . ILE A 1 155 ? -17.253 -0.761 -46.920 1.00 88.25 155 ILE A O 1
ATOM 1223 N N . GLY A 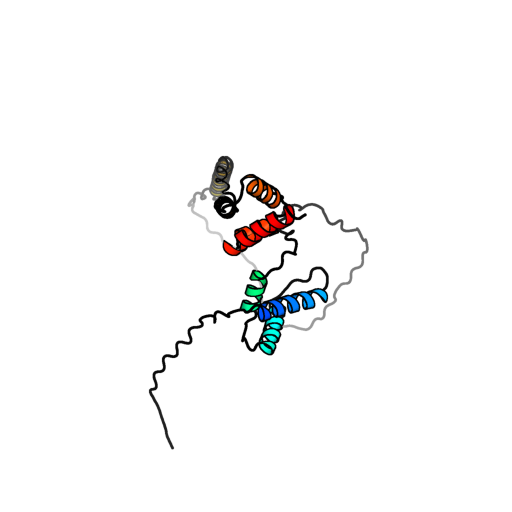1 156 ? -18.162 -0.875 -48.982 1.00 91.31 156 GLY A N 1
ATOM 1224 C CA . GLY A 1 156 ? -19.557 -0.987 -48.537 1.00 91.31 156 GLY A CA 1
ATOM 1225 C C . GLY A 1 156 ? -19.760 -2.147 -47.561 1.00 91.31 156 GLY A C 1
ATOM 1226 O O . GLY A 1 156 ? -20.138 -1.931 -46.414 1.00 91.31 156 GLY A O 1
ATOM 1227 N N . ASN A 1 157 ? -19.340 -3.350 -47.957 1.00 89.75 157 ASN A N 1
ATOM 1228 C CA . ASN A 1 157 ? -19.437 -4.550 -47.124 1.00 89.75 157 ASN A CA 1
ATOM 1229 C C . ASN A 1 157 ? -18.665 -4.426 -45.797 1.00 89.75 157 ASN A C 1
ATOM 1231 O O . ASN A 1 157 ? -19.070 -4.988 -44.779 1.00 89.75 157 ASN A O 1
ATOM 1235 N N . THR A 1 158 ? -17.539 -3.706 -45.785 1.00 87.00 158 THR A N 1
ATOM 1236 C CA . THR A 1 158 ? -16.756 -3.496 -44.557 1.00 87.00 158 THR A CA 1
ATOM 1237 C C . THR A 1 158 ? -17.450 -2.508 -43.624 1.00 87.00 158 THR A C 1
ATOM 1239 O O . THR A 1 158 ? -17.496 -2.753 -42.421 1.00 87.00 158 THR A O 1
ATOM 1242 N N . MET A 1 159 ? -18.030 -1.433 -44.165 1.00 90.88 159 MET A N 1
ATOM 1243 C CA . MET A 1 159 ? -18.803 -0.466 -43.385 1.00 90.88 159 MET A CA 1
ATOM 1244 C C . MET A 1 159 ? -20.056 -1.111 -42.792 1.00 90.88 159 MET A C 1
ATOM 1246 O O . MET A 1 159 ? -20.276 -0.973 -41.593 1.00 90.88 159 MET A O 1
ATOM 1250 N N . ASP A 1 160 ? -20.799 -1.907 -43.567 1.00 87.12 160 ASP A N 1
ATOM 1251 C CA . ASP A 1 160 ? -21.948 -2.667 -43.055 1.00 87.12 160 ASP A CA 1
ATOM 1252 C C . ASP A 1 160 ? -21.534 -3.630 -41.935 1.00 87.12 160 ASP A C 1
ATOM 1254 O O . ASP A 1 160 ? -22.210 -3.748 -40.912 1.00 87.12 160 ASP A O 1
ATOM 1258 N N . ARG A 1 161 ? -20.374 -4.288 -42.067 1.00 87.81 161 ARG A N 1
ATOM 1259 C CA . ARG A 1 161 ? -19.842 -5.156 -41.008 1.00 87.81 161 ARG A CA 1
ATOM 1260 C C . ARG A 1 161 ? -19.491 -4.377 -39.739 1.00 87.81 161 ARG A C 1
ATOM 1262 O O . ARG A 1 161 ? -19.735 -4.885 -38.649 1.00 87.81 161 ARG A O 1
ATOM 1269 N N . LEU A 1 162 ? -18.925 -3.177 -39.860 1.00 85.31 162 LEU A N 1
ATOM 1270 C CA . LEU A 1 162 ? -18.600 -2.321 -38.714 1.00 85.31 162 LEU A CA 1
ATOM 1271 C C . LEU A 1 162 ? -19.862 -1.771 -38.040 1.00 85.31 162 LEU A C 1
ATOM 1273 O O . LEU A 1 162 ? -19.952 -1.807 -36.817 1.00 85.31 162 LEU A O 1
ATOM 1277 N N . VAL A 1 163 ? -20.857 -1.341 -38.819 1.00 86.12 163 VAL A N 1
ATOM 1278 C CA . VAL A 1 163 ? -22.160 -0.892 -38.303 1.00 86.12 163 VAL A CA 1
ATOM 1279 C C . VAL A 1 163 ? -22.845 -2.021 -37.535 1.00 86.12 163 VAL A C 1
ATOM 1281 O O . VAL A 1 163 ? -23.299 -1.811 -36.413 1.00 86.12 163 VAL A O 1
ATOM 1284 N N . ASN A 1 164 ? -22.831 -3.242 -38.074 1.00 79.56 164 ASN A N 1
ATOM 1285 C CA . ASN A 1 164 ? -23.391 -4.411 -37.396 1.00 79.56 164 ASN A CA 1
ATOM 1286 C C . ASN A 1 164 ? -22.610 -4.810 -36.129 1.00 79.56 164 ASN A C 1
ATOM 1288 O O . ASN A 1 164 ? -23.211 -5.313 -35.183 1.00 79.56 164 ASN A O 1
ATOM 1292 N N . GLN A 1 165 ? -21.293 -4.573 -36.071 1.00 73.31 165 GLN A N 1
ATOM 1293 C CA . GLN A 1 165 ? -20.503 -4.773 -34.847 1.00 73.31 165 GLN A CA 1
ATOM 1294 C C . GLN A 1 165 ? -20.824 -3.725 -33.775 1.00 73.31 165 GLN A C 1
ATOM 1296 O O . GLN A 1 165 ? -20.924 -4.068 -32.599 1.00 73.31 165 GLN A O 1
ATOM 1301 N N . LEU A 1 166 ? -21.032 -2.469 -34.172 1.00 70.56 166 LEU A N 1
ATOM 1302 C CA . LEU A 1 166 ? -21.359 -1.376 -33.254 1.00 70.56 166 LEU A CA 1
ATOM 1303 C C . LEU A 1 166 ? -22.817 -1.419 -32.767 1.00 70.56 166 LEU A C 1
ATOM 1305 O O . LEU A 1 166 ? -23.118 -0.917 -31.691 1.00 70.56 166 LEU A O 1
ATOM 1309 N N . ALA A 1 167 ? -23.707 -2.045 -33.542 1.00 71.81 167 ALA A N 1
ATOM 1310 C CA . ALA A 1 167 ? -25.091 -2.318 -33.159 1.00 71.81 167 ALA A CA 1
ATOM 1311 C C . ALA A 1 167 ? -25.232 -3.491 -32.168 1.00 71.81 167 ALA A C 1
ATOM 1313 O O . ALA A 1 167 ? -26.334 -3.741 -31.676 1.00 71.81 167 ALA A O 1
ATOM 1314 N N . SER A 1 168 ? -24.148 -4.222 -31.868 1.00 68.62 168 SER A N 1
ATOM 1315 C CA . SER A 1 168 ? -24.179 -5.229 -30.806 1.00 68.62 168 SER A CA 1
ATOM 1316 C C . SER A 1 168 ? -24.274 -4.544 -29.433 1.00 68.62 168 SER A C 1
ATOM 1318 O O . SER A 1 168 ? -23.557 -3.571 -29.185 1.00 68.62 168 SER A O 1
ATOM 1320 N N . PRO A 1 169 ? -25.176 -4.992 -28.537 1.00 66.56 169 PRO A N 1
ATOM 1321 C CA . PRO A 1 169 ? -25.287 -4.405 -27.209 1.00 66.56 169 PRO A CA 1
ATOM 1322 C C . PRO A 1 169 ? -23.963 -4.591 -26.452 1.00 66.56 169 PRO A C 1
ATOM 1324 O O . PRO A 1 169 ? -23.337 -5.649 -26.587 1.00 66.56 169 PRO A O 1
ATOM 1327 N N . PRO A 1 170 ? -23.525 -3.597 -25.658 1.00 63.12 170 PRO A N 1
ATOM 1328 C CA . PRO A 1 170 ? -22.302 -3.719 -24.879 1.00 63.12 170 PRO A CA 1
ATOM 1329 C C . PRO A 1 170 ? -22.378 -4.974 -23.995 1.00 63.12 170 PRO A C 1
ATOM 1331 O O . PRO A 1 170 ? -23.447 -5.261 -23.441 1.00 63.12 170 PRO A O 1
ATOM 1334 N N . PRO A 1 171 ? -21.281 -5.746 -23.871 1.00 66.56 171 PRO A N 1
ATOM 1335 C CA . PRO A 1 171 ? -21.261 -6.911 -22.998 1.00 66.56 171 PRO A CA 1
ATOM 1336 C C . PRO A 1 171 ? -21.675 -6.492 -21.578 1.00 66.56 171 PRO A C 1
ATOM 1338 O O . PRO A 1 171 ? -21.333 -5.383 -21.152 1.00 66.56 171 PRO A O 1
ATOM 1341 N N . PRO A 1 172 ? -22.425 -7.339 -20.847 1.00 71.88 172 PRO A N 1
ATOM 1342 C CA . PRO A 1 172 ? -22.863 -7.006 -19.500 1.00 71.88 172 PRO A CA 1
ATOM 1343 C C . PRO A 1 172 ? -21.643 -6.638 -18.643 1.00 71.88 172 PRO A C 1
ATOM 1345 O O . PRO A 1 172 ? -20.615 -7.317 -18.755 1.00 71.88 172 PRO A O 1
ATOM 1348 N N . PRO A 1 173 ? -21.724 -5.589 -17.801 1.00 61.81 173 PRO A N 1
ATOM 1349 C CA . PRO A 1 173 ? -20.651 -5.283 -16.871 1.00 61.81 173 PRO A CA 1
ATOM 1350 C C . PRO A 1 173 ? -20.383 -6.537 -16.038 1.00 61.81 173 PRO A C 1
ATOM 1352 O O . PRO A 1 173 ? -21.284 -7.092 -15.406 1.00 61.81 173 PRO A O 1
ATOM 1355 N N . MET A 1 174 ? -19.148 -7.028 -16.118 1.00 64.00 174 MET A N 1
ATOM 1356 C CA . MET A 1 174 ? -18.671 -8.169 -15.343 1.00 64.00 174 MET A CA 1
ATOM 1357 C C . MET A 1 174 ? -18.994 -7.921 -13.858 1.00 64.00 174 MET A C 1
ATOM 1359 O O . MET A 1 174 ? -18.908 -6.762 -13.442 1.00 64.00 174 MET A O 1
ATOM 1363 N N . PRO A 1 175 ? -19.361 -8.941 -13.050 1.00 60.22 175 PRO A N 1
ATOM 1364 C CA . PRO A 1 175 ? -19.611 -8.742 -11.628 1.00 60.22 175 PRO A CA 1
ATOM 1365 C C . PRO A 1 175 ? -18.409 -8.023 -11.023 1.00 60.22 175 PRO A C 1
ATOM 1367 O O . PRO A 1 175 ? -17.307 -8.572 -10.999 1.00 60.22 175 PRO A O 1
ATOM 1370 N N . GLN A 1 176 ? -18.607 -6.767 -10.625 1.00 61.09 176 GLN A N 1
ATOM 1371 C CA . GLN A 1 176 ? -17.571 -5.950 -10.019 1.00 61.09 176 GLN A CA 1
ATOM 1372 C C . GLN A 1 176 ? -17.277 -6.576 -8.659 1.00 61.09 176 GLN A C 1
ATOM 1374 O O . GLN A 1 176 ? -17.961 -6.311 -7.672 1.00 61.09 176 GLN A O 1
ATOM 1379 N N . LEU A 1 177 ? -16.321 -7.503 -8.635 1.00 69.88 177 LEU A N 1
ATOM 1380 C CA . LEU A 1 177 ? -15.824 -8.085 -7.405 1.00 69.88 177 LEU A CA 1
ATOM 1381 C C . LEU A 1 177 ? -15.212 -6.933 -6.616 1.00 69.88 177 LEU A C 1
ATOM 1383 O O . LEU A 1 177 ? -14.298 -6.279 -7.116 1.00 69.88 177 LEU A O 1
ATOM 1387 N N . ASP A 1 178 ? -15.762 -6.653 -5.435 1.00 83.12 178 ASP A N 1
ATOM 1388 C CA . ASP A 1 178 ? -15.230 -5.621 -4.549 1.00 83.12 178 ASP A CA 1
ATOM 1389 C C . ASP A 1 178 ? -13.713 -5.848 -4.390 1.00 83.12 178 ASP A C 1
ATOM 1391 O O . ASP A 1 178 ? -13.318 -6.907 -3.881 1.00 83.12 178 ASP A O 1
ATOM 1395 N N . PRO A 1 179 ? -12.860 -4.897 -4.827 1.00 87.38 179 PRO A N 1
ATOM 1396 C CA . PRO A 1 179 ? -11.405 -5.021 -4.748 1.00 87.38 179 PRO A CA 1
ATOM 1397 C C . PRO A 1 179 ? -10.901 -5.329 -3.334 1.00 87.38 179 PRO A C 1
ATOM 1399 O O . PRO A 1 179 ? -9.824 -5.898 -3.167 1.00 87.38 179 PRO A O 1
ATOM 1402 N N . TYR A 1 180 ? -11.693 -4.991 -2.313 1.00 93.50 180 TYR A N 1
ATOM 1403 C CA . TYR A 1 180 ? -11.359 -5.160 -0.906 1.00 93.50 180 TYR A CA 1
ATOM 1404 C C . TYR A 1 180 ? -12.119 -6.311 -0.226 1.00 93.50 180 TYR A C 1
ATOM 1406 O O . TYR A 1 180 ? -12.011 -6.481 0.989 1.00 93.50 180 TYR A O 1
ATOM 1414 N N . ALA A 1 181 ? -12.827 -7.162 -0.980 1.00 91.44 181 ALA A N 1
ATOM 1415 C CA . ALA A 1 181 ? -13.630 -8.264 -0.437 1.00 91.44 181 ALA A CA 1
ATOM 1416 C C . ALA A 1 181 ? -12.846 -9.179 0.521 1.00 91.44 181 ALA A C 1
ATOM 1418 O O . ALA A 1 181 ? -13.353 -9.588 1.567 1.00 91.44 181 ALA A O 1
ATOM 1419 N N . THR A 1 182 ? -11.594 -9.494 0.180 1.00 93.19 182 THR A N 1
ATOM 1420 C CA . THR A 1 182 ? -10.721 -10.325 1.022 1.00 93.19 182 THR A CA 1
ATOM 1421 C C . THR A 1 182 ? -10.398 -9.638 2.348 1.00 93.19 182 THR A C 1
ATOM 1423 O O . THR A 1 182 ? -10.414 -10.282 3.391 1.00 93.19 182 THR A O 1
ATOM 1426 N N . MET A 1 183 ? -10.157 -8.325 2.338 1.00 95.06 183 MET A N 1
ATOM 1427 C CA . MET A 1 183 ? -9.908 -7.546 3.553 1.00 95.06 183 MET A CA 1
ATOM 1428 C C . MET A 1 183 ? -11.145 -7.513 4.454 1.00 95.06 183 MET A C 1
ATOM 1430 O O . MET A 1 183 ? -11.024 -7.767 5.649 1.00 95.06 183 MET A O 1
ATOM 1434 N N . TRP A 1 184 ? -12.335 -7.283 3.893 1.00 95.56 184 TRP A N 1
ATOM 1435 C CA . TRP A 1 184 ? -13.574 -7.290 4.677 1.00 95.56 184 TRP A CA 1
ATOM 1436 C C . TRP A 1 184 ? -13.846 -8.642 5.327 1.00 95.56 184 TRP A C 1
ATOM 1438 O O . TRP A 1 184 ? -14.210 -8.688 6.498 1.00 95.56 184 TRP A O 1
ATOM 1448 N N . LYS A 1 185 ? -13.591 -9.745 4.611 1.00 95.56 185 LYS A N 1
ATOM 1449 C CA . LYS A 1 185 ? -13.670 -11.095 5.189 1.00 95.56 185 LYS A CA 1
ATOM 1450 C C . LYS A 1 185 ? -12.711 -11.282 6.363 1.00 95.56 185 LYS A C 1
ATOM 1452 O O . LYS A 1 185 ? -13.091 -11.902 7.349 1.00 95.56 185 LYS A O 1
ATOM 1457 N N . ARG A 1 186 ? -11.490 -10.745 6.274 1.00 96.00 186 ARG A N 1
ATOM 1458 C CA . ARG A 1 186 ? -10.518 -10.801 7.377 1.00 96.00 186 ARG A CA 1
ATOM 1459 C C . ARG A 1 186 ? -10.987 -10.000 8.587 1.00 96.00 186 ARG A C 1
ATOM 1461 O O . ARG A 1 186 ? -10.951 -10.527 9.689 1.00 96.00 186 ARG A O 1
ATOM 1468 N N . ILE A 1 187 ? -11.498 -8.785 8.382 1.00 95.50 187 ILE A N 1
ATOM 1469 C CA . ILE A 1 187 ? -12.071 -7.960 9.461 1.00 95.50 187 ILE A CA 1
ATOM 1470 C C . ILE A 1 187 ? -13.268 -8.668 10.113 1.00 95.50 187 ILE A C 1
ATOM 1472 O O . ILE A 1 187 ? -13.419 -8.636 11.333 1.00 95.50 187 ILE A O 1
ATOM 1476 N N . ASP A 1 188 ? -14.104 -9.347 9.325 1.00 95.00 188 ASP A N 1
ATOM 1477 C CA . ASP A 1 188 ? -15.245 -10.089 9.860 1.00 95.00 188 ASP A CA 1
ATOM 1478 C C . ASP A 1 188 ? -14.840 -11.368 10.619 1.00 95.00 188 ASP A C 1
ATOM 1480 O O . ASP A 1 188 ? -15.535 -11.786 11.544 1.00 95.00 188 ASP A O 1
ATOM 1484 N N . ALA A 1 189 ? -13.688 -11.958 10.305 1.00 95.69 189 ALA A N 1
ATOM 1485 C CA . ALA A 1 189 ? -13.157 -13.107 11.036 1.00 95.69 189 ALA A CA 1
ATOM 1486 C C . ALA A 1 189 ? -12.537 -12.743 12.403 1.00 95.69 189 ALA A C 1
ATOM 1488 O O . ALA A 1 189 ? -12.311 -13.638 13.217 1.00 95.69 189 ALA A O 1
ATOM 1489 N N . LEU A 1 190 ? -12.269 -11.459 12.674 1.00 94.50 190 LEU A N 1
ATOM 1490 C CA . LEU A 1 190 ? -11.683 -11.020 13.943 1.00 94.50 190 LEU A CA 1
ATOM 1491 C C . LEU A 1 190 ? -12.677 -11.172 15.112 1.00 94.50 190 LEU A C 1
ATOM 1493 O O . LEU A 1 190 ? -13.875 -10.906 14.940 1.00 94.50 190 LEU A O 1
ATOM 1497 N N . PRO A 1 191 ? -12.199 -11.525 16.324 1.00 94.00 191 PRO A N 1
ATOM 1498 C CA . PRO A 1 191 ? -13.027 -11.700 17.519 1.00 94.00 191 PRO A CA 1
ATOM 1499 C C . PRO A 1 191 ? -13.407 -10.352 18.167 1.00 94.00 191 PRO A C 1
ATOM 1501 O O . PRO A 1 191 ? -13.224 -10.146 19.363 1.00 94.00 191 PRO A O 1
ATOM 1504 N N . ILE A 1 192 ? -13.943 -9.425 17.371 1.00 93.12 192 ILE A N 1
ATOM 1505 C CA . ILE A 1 192 ? -14.380 -8.086 17.794 1.00 93.12 192 ILE A CA 1
ATOM 1506 C C . ILE A 1 192 ? -15.906 -7.947 17.742 1.00 93.12 192 ILE A C 1
ATOM 1508 O O . ILE A 1 192 ? -16.597 -8.669 17.014 1.00 93.12 192 ILE A O 1
ATOM 1512 N N . GLY A 1 193 ? -16.444 -6.997 18.510 1.00 93.06 193 GLY A N 1
ATOM 1513 C CA . GLY A 1 193 ? -17.881 -6.748 18.579 1.00 93.06 193 GLY A CA 1
ATOM 1514 C C . GLY A 1 193 ? -18.452 -6.216 17.262 1.00 93.06 193 GLY A C 1
ATOM 1515 O O . GLY A 1 193 ? -17.796 -5.485 16.522 1.00 93.06 193 GLY A O 1
ATOM 1516 N N . SER A 1 194 ? -19.721 -6.522 16.965 1.00 94.31 194 SER A N 1
ATOM 1517 C CA . SER A 1 194 ? -20.392 -6.028 15.749 1.00 94.31 194 SER A CA 1
ATOM 1518 C C . SER A 1 194 ? -20.422 -4.498 15.664 1.00 94.31 194 SER A C 1
ATOM 1520 O O . SER A 1 194 ? -20.308 -3.940 14.577 1.00 94.31 194 SER A O 1
ATOM 1522 N N . LYS A 1 195 ? -20.537 -3.809 16.807 1.00 93.12 195 LYS A N 1
ATOM 1523 C CA . LYS A 1 195 ? -20.473 -2.341 16.887 1.00 93.12 195 LYS A CA 1
ATOM 1524 C C . LYS A 1 195 ? -19.125 -1.812 16.386 1.00 93.12 195 LYS A C 1
ATOM 1526 O O . LYS A 1 195 ? -19.093 -0.848 15.622 1.00 93.12 195 LYS A O 1
ATOM 1531 N N . ASP A 1 196 ? -18.041 -2.476 16.766 1.00 95.25 196 ASP A N 1
ATOM 1532 C CA . ASP A 1 196 ? -16.678 -2.082 16.413 1.00 95.25 196 ASP A CA 1
ATOM 1533 C C . ASP A 1 196 ? -16.393 -2.394 14.948 1.00 95.25 196 ASP A C 1
ATOM 1535 O O . ASP A 1 196 ? -15.874 -1.545 14.227 1.00 95.25 196 ASP A O 1
ATOM 1539 N N . LYS A 1 197 ? -16.861 -3.549 14.457 1.00 94.56 197 LYS A N 1
ATOM 1540 C CA . LYS A 1 197 ? -16.836 -3.885 13.024 1.00 94.56 197 LYS A CA 1
ATOM 1541 C C . LYS A 1 197 ? -17.529 -2.821 12.176 1.00 94.56 197 LYS A C 1
ATOM 1543 O O . LYS A 1 197 ? -16.986 -2.399 11.158 1.00 94.56 197 LYS A O 1
ATOM 1548 N N . VAL A 1 198 ? -18.705 -2.350 12.601 1.00 94.88 198 VAL A N 1
ATOM 1549 C CA . VAL A 1 198 ? -19.432 -1.272 11.911 1.00 94.88 198 VAL A CA 1
ATOM 1550 C C . VAL A 1 198 ? -18.657 0.044 11.971 1.00 94.88 198 VAL A C 1
ATOM 1552 O O . VAL A 1 198 ? -18.592 0.755 10.973 1.00 94.88 198 VAL A O 1
ATOM 1555 N N . ALA A 1 199 ? -18.037 0.378 13.103 1.00 94.81 199 ALA A N 1
ATOM 1556 C CA . ALA A 1 199 ? -17.218 1.582 13.227 1.00 94.81 199 ALA A CA 1
ATOM 1557 C C . ALA A 1 199 ? -15.988 1.557 12.304 1.00 94.81 199 ALA A C 1
ATOM 1559 O O . ALA A 1 199 ? -15.733 2.537 11.601 1.00 94.81 199 ALA A O 1
ATOM 1560 N N . VAL A 1 200 ? -15.271 0.432 12.274 1.00 95.88 200 VAL A N 1
ATOM 1561 C CA . VAL A 1 200 ? -14.127 0.185 11.386 1.00 95.88 200 VAL A CA 1
ATOM 1562 C C . VAL A 1 200 ? -14.569 0.250 9.926 1.00 95.88 200 VAL A C 1
ATOM 1564 O O . VAL A 1 200 ? -13.971 0.975 9.134 1.00 95.88 200 VAL A O 1
ATOM 1567 N N . GLY A 1 201 ? -15.658 -0.441 9.575 1.00 94.81 201 GLY A N 1
ATOM 1568 C CA . GLY A 1 201 ? -16.227 -0.432 8.228 1.00 94.81 201 GLY A CA 1
ATOM 1569 C C . GLY A 1 201 ? -16.651 0.965 7.775 1.00 94.81 201 GLY A C 1
ATOM 1570 O O . GLY A 1 201 ? -16.326 1.371 6.665 1.00 94.81 201 GLY A O 1
ATOM 1571 N N . ASN A 1 202 ? -17.293 1.745 8.647 1.00 95.12 202 ASN A N 1
ATOM 1572 C CA . ASN A 1 202 ? -17.692 3.123 8.352 1.00 95.12 202 ASN A CA 1
ATOM 1573 C C . ASN A 1 202 ? -16.499 4.061 8.168 1.00 95.12 202 ASN A C 1
ATOM 1575 O O . ASN A 1 202 ? -16.570 4.966 7.342 1.00 95.12 202 ASN A O 1
ATOM 1579 N N . TYR A 1 203 ? -15.426 3.889 8.943 1.00 95.56 203 TYR A N 1
ATOM 1580 C CA . TYR A 1 203 ? -14.206 4.672 8.758 1.00 95.56 203 TYR A CA 1
ATOM 1581 C C . TYR A 1 203 ? -13.540 4.302 7.434 1.00 95.56 203 TYR A C 1
ATOM 1583 O O . TYR A 1 203 ? -13.345 5.160 6.574 1.00 95.56 203 TYR A O 1
ATOM 1591 N N . LEU A 1 204 ? -13.268 3.015 7.227 1.00 95.06 204 LEU A N 1
ATOM 1592 C CA . LEU A 1 204 ? -12.594 2.529 6.031 1.00 95.06 204 LEU A CA 1
ATOM 1593 C C . LEU A 1 204 ? -13.420 2.768 4.764 1.00 95.06 204 LEU A C 1
ATOM 1595 O O . LEU A 1 204 ? -12.841 3.045 3.725 1.00 95.06 204 LEU A O 1
ATOM 1599 N N . GLY A 1 205 ? -14.751 2.737 4.823 1.00 92.69 205 GLY A N 1
ATOM 1600 C CA . GLY A 1 205 ? -15.631 2.970 3.675 1.00 92.69 205 GLY A CA 1
ATOM 1601 C C . GLY A 1 205 ? -15.588 4.391 3.099 1.00 92.69 205 GLY A C 1
ATOM 1602 O O . GLY A 1 205 ? -16.080 4.611 1.995 1.00 92.69 205 GLY A O 1
ATOM 1603 N N . ARG A 1 206 ? -14.988 5.361 3.801 1.00 93.75 206 ARG A N 1
ATOM 1604 C CA . ARG A 1 206 ? -14.856 6.740 3.305 1.00 93.75 206 ARG A CA 1
ATOM 1605 C C . ARG A 1 206 ? -13.814 6.829 2.201 1.00 93.75 206 ARG A C 1
ATOM 1607 O O . ARG A 1 206 ? -12.743 6.235 2.305 1.00 93.75 206 ARG A O 1
ATOM 1614 N N . GLN A 1 207 ? -14.093 7.607 1.158 1.00 89.75 207 GLN A N 1
ATOM 1615 C CA . GLN A 1 207 ? -13.166 7.766 0.034 1.00 89.75 207 GLN A CA 1
ATOM 1616 C C . GLN A 1 207 ? -11.817 8.348 0.484 1.00 89.75 207 GLN A C 1
ATOM 1618 O O . GLN A 1 207 ? -10.779 7.866 0.048 1.00 89.75 207 GLN A O 1
ATOM 1623 N N . GLU A 1 208 ? -11.820 9.281 1.441 1.00 93.06 208 GLU A N 1
ATOM 1624 C CA . GLU A 1 208 ? -10.599 9.851 2.035 1.00 93.06 208 GLU A CA 1
ATOM 1625 C C . GLU A 1 208 ? -9.665 8.809 2.678 1.00 93.06 208 GLU A C 1
ATOM 1627 O O . GLU A 1 208 ? -8.457 9.017 2.749 1.00 93.06 208 GLU A O 1
ATOM 1632 N N . ASN A 1 209 ? -10.204 7.655 3.083 1.00 95.25 209 ASN A N 1
ATOM 1633 C CA . ASN A 1 209 ? -9.453 6.567 3.706 1.00 95.25 209 ASN A CA 1
ATOM 1634 C C . ASN A 1 209 ? -9.052 5.476 2.703 1.00 95.25 209 ASN A C 1
ATOM 1636 O O . ASN A 1 209 ? -8.693 4.368 3.103 1.00 95.25 209 ASN A O 1
ATOM 1640 N N . GLU A 1 210 ? -9.087 5.762 1.398 1.00 94.00 210 GLU A N 1
ATOM 1641 C CA . GLU A 1 210 ? -8.674 4.820 0.353 1.00 94.00 210 GLU A CA 1
ATOM 1642 C C . GLU A 1 210 ? -7.226 4.356 0.511 1.00 94.00 210 GLU A C 1
ATOM 1644 O O . GLU A 1 210 ? -6.954 3.166 0.364 1.00 94.00 210 GLU A O 1
ATOM 1649 N N . GLY A 1 211 ? -6.312 5.254 0.889 1.00 94.94 211 GLY A N 1
ATOM 1650 C CA . GLY A 1 211 ? -4.921 4.885 1.159 1.00 94.94 211 GLY A CA 1
ATOM 1651 C C . GLY A 1 211 ? -4.799 3.875 2.303 1.00 94.94 211 GLY A C 1
ATOM 1652 O O . GLY A 1 211 ? -4.084 2.881 2.179 1.00 94.94 211 GLY A O 1
ATOM 1653 N N . VAL A 1 212 ? -5.559 4.078 3.385 1.00 95.69 212 VAL A N 1
ATOM 1654 C CA . VAL A 1 212 ? -5.589 3.164 4.538 1.00 95.69 212 VAL A CA 1
ATOM 1655 C C . VAL A 1 212 ? -6.230 1.832 4.150 1.00 95.69 212 VAL A C 1
ATOM 1657 O O . VAL A 1 212 ? -5.660 0.782 4.442 1.00 95.69 212 VAL A O 1
ATOM 1660 N N . ARG A 1 213 ? -7.358 1.847 3.423 1.00 95.62 213 ARG A N 1
ATOM 1661 C CA . ARG A 1 213 ? -7.966 0.622 2.873 1.00 95.62 213 ARG A CA 1
ATOM 1662 C C . ARG A 1 213 ? -6.988 -0.151 1.996 1.00 95.62 213 ARG A C 1
ATOM 1664 O O . ARG A 1 213 ? -6.858 -1.355 2.161 1.00 95.62 213 ARG A O 1
ATOM 1671 N N . GLY A 1 214 ? -6.313 0.525 1.068 1.00 95.62 214 GLY A N 1
ATOM 1672 C CA . GLY A 1 214 ? -5.356 -0.093 0.152 1.00 95.62 214 GLY A CA 1
ATOM 1673 C C . GLY A 1 214 ? -4.182 -0.727 0.892 1.00 95.62 214 GLY A C 1
ATOM 1674 O O . GLY A 1 214 ? -3.834 -1.876 0.625 1.00 95.62 214 GLY A O 1
ATOM 1675 N N . PHE A 1 215 ? -3.631 -0.015 1.876 1.00 97.00 215 PHE A N 1
ATOM 1676 C CA . PHE A 1 215 ? -2.575 -0.531 2.739 1.00 97.00 215 PHE A CA 1
ATOM 1677 C C . PHE A 1 215 ? -3.024 -1.773 3.523 1.00 97.00 215 PHE A C 1
ATOM 1679 O O . PHE A 1 215 ? -2.348 -2.797 3.473 1.00 97.00 215 PHE A O 1
ATOM 1686 N N . LEU A 1 216 ? -4.181 -1.723 4.193 1.00 96.81 216 LEU A N 1
ATOM 1687 C CA . LEU A 1 216 ? -4.707 -2.848 4.978 1.00 96.81 216 LEU A CA 1
ATOM 1688 C C . LEU A 1 216 ? -5.129 -4.038 4.109 1.00 96.81 216 LEU A C 1
ATOM 1690 O O . LEU A 1 216 ? -5.052 -5.193 4.527 1.00 96.81 216 LEU A O 1
ATOM 1694 N N . ALA A 1 217 ? -5.563 -3.781 2.879 1.00 95.94 217 ALA A N 1
ATOM 1695 C CA . ALA A 1 217 ? -5.866 -4.834 1.925 1.00 95.94 217 ALA A CA 1
ATOM 1696 C C . ALA A 1 217 ? -4.604 -5.572 1.464 1.00 95.94 217 ALA A C 1
ATOM 1698 O O . ALA A 1 217 ? -4.657 -6.787 1.280 1.00 95.94 217 ALA A O 1
ATOM 1699 N N . ALA A 1 218 ? -3.483 -4.862 1.324 1.00 95.50 218 ALA A N 1
ATOM 1700 C CA . ALA A 1 218 ? -2.192 -5.431 0.942 1.00 95.50 218 ALA A CA 1
ATOM 1701 C C . ALA A 1 218 ? -1.382 -5.989 2.127 1.00 95.50 218 ALA A C 1
ATOM 1703 O O . ALA A 1 218 ? -0.442 -6.756 1.916 1.00 95.50 218 ALA A O 1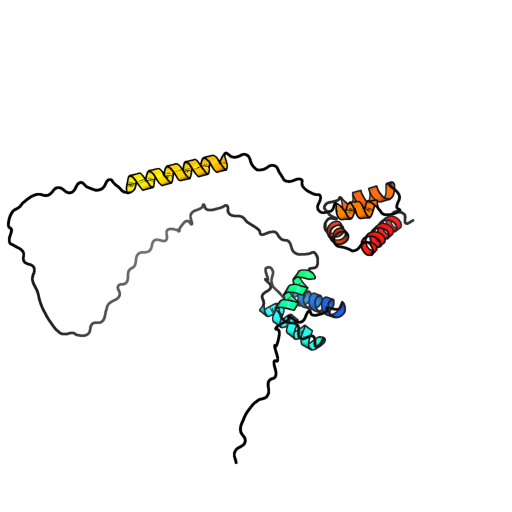
ATOM 1704 N N . SER A 1 219 ? -1.714 -5.610 3.363 1.00 96.38 219 SER A N 1
ATOM 1705 C CA . SER A 1 219 ? -0.977 -6.027 4.556 1.00 96.38 219 SER A CA 1
ATOM 1706 C C . SER A 1 219 ? -1.309 -7.459 4.992 1.00 96.38 219 SER A C 1
ATOM 1708 O O . SER A 1 219 ? -2.323 -8.054 4.596 1.00 96.38 219 SER A O 1
ATOM 1710 N N . CYS A 1 220 ? -0.433 -8.037 5.819 1.00 96.00 220 CYS A N 1
ATOM 1711 C CA . CYS A 1 220 ? -0.669 -9.335 6.442 1.00 96.00 220 CYS A CA 1
ATOM 1712 C C . CYS A 1 220 ? -1.683 -9.232 7.593 1.00 96.00 220 CYS A C 1
ATOM 1714 O O . CYS A 1 220 ? -1.970 -8.147 8.104 1.00 96.00 220 CYS A O 1
ATOM 1716 N N . ASP A 1 221 ? -2.207 -10.383 8.014 1.00 95.38 221 ASP A N 1
ATOM 1717 C CA . ASP A 1 221 ? -3.286 -10.463 9.004 1.00 95.38 221 ASP A CA 1
ATOM 1718 C C . ASP A 1 221 ? -2.900 -9.805 10.332 1.00 95.38 221 ASP A C 1
ATOM 1720 O O . ASP A 1 221 ? -3.685 -9.038 10.876 1.00 95.38 221 ASP A O 1
ATOM 1724 N N . THR A 1 222 ? -1.661 -9.998 10.793 1.00 95.69 222 THR A N 1
ATOM 1725 C CA . THR A 1 222 ? -1.152 -9.393 12.032 1.00 95.69 222 THR A CA 1
ATOM 1726 C C . THR A 1 222 ? -1.147 -7.865 11.977 1.00 95.69 222 THR A C 1
ATOM 1728 O O . THR A 1 222 ? -1.517 -7.210 12.950 1.00 95.69 222 THR A O 1
ATOM 1731 N N . THR A 1 223 ? -0.753 -7.271 10.846 1.00 96.81 223 THR A N 1
ATOM 1732 C CA . THR A 1 223 ? -0.775 -5.811 10.674 1.00 96.81 223 THR A CA 1
ATOM 1733 C C . THR A 1 223 ? -2.205 -5.283 10.659 1.00 96.81 223 THR A C 1
ATOM 1735 O O . THR A 1 223 ? -2.484 -4.273 11.302 1.00 96.81 223 THR A O 1
ATOM 1738 N N . LEU A 1 224 ? -3.111 -5.965 9.951 1.00 97.00 224 LEU A N 1
ATOM 1739 C CA . LEU A 1 224 ? -4.524 -5.595 9.910 1.00 97.00 224 LEU A CA 1
ATOM 1740 C C . LEU A 1 224 ? -5.159 -5.680 11.301 1.00 97.00 224 LEU A C 1
ATOM 1742 O O . LEU A 1 224 ? -5.808 -4.735 11.735 1.00 97.00 224 LEU A O 1
ATOM 1746 N N . GLU A 1 225 ? -4.930 -6.780 12.010 1.00 96.44 225 GLU A N 1
ATOM 1747 C CA . GLU A 1 225 ? -5.431 -7.021 13.361 1.00 96.44 225 GLU A CA 1
ATOM 1748 C C . GLU A 1 225 ? -4.930 -5.958 14.345 1.00 96.44 225 GLU A C 1
ATOM 1750 O O . GLU A 1 225 ? -5.731 -5.333 15.040 1.00 96.44 225 GLU A O 1
ATOM 1755 N N . THR A 1 226 ? -3.622 -5.688 14.348 1.00 97.38 226 THR A N 1
ATOM 1756 C CA . THR A 1 226 ? -3.014 -4.670 15.220 1.00 97.38 226 THR A CA 1
ATOM 1757 C C . THR A 1 226 ? -3.621 -3.294 14.966 1.00 97.38 226 THR A C 1
ATOM 1759 O O . THR A 1 226 ? -3.974 -2.586 15.906 1.00 97.38 226 THR A O 1
ATOM 1762 N N . TRP A 1 227 ? -3.785 -2.923 13.693 1.00 97.62 227 TRP A N 1
ATOM 1763 C CA . TRP A 1 227 ? -4.385 -1.644 13.328 1.00 97.62 227 TRP A CA 1
ATOM 1764 C C . TRP A 1 227 ? -5.849 -1.548 13.773 1.00 97.62 227 TRP A C 1
ATOM 1766 O O . TRP A 1 227 ? -6.256 -0.521 14.310 1.00 97.62 227 TRP A O 1
ATOM 1776 N N . VAL A 1 228 ? -6.633 -2.617 13.595 1.00 96.56 228 VAL A N 1
ATOM 1777 C CA . VAL A 1 228 ? -8.041 -2.659 14.015 1.00 96.56 228 VAL A CA 1
ATOM 1778 C C . VAL A 1 228 ? -8.165 -2.506 15.530 1.00 96.56 228 VAL A C 1
ATOM 1780 O O . VAL A 1 228 ? -8.973 -1.697 15.981 1.00 96.56 228 VAL A O 1
ATOM 1783 N N . TYR A 1 229 ? -7.360 -3.223 16.319 1.00 95.25 229 TYR A N 1
ATOM 1784 C CA . TYR A 1 229 ? -7.389 -3.070 17.776 1.00 95.25 229 TYR A CA 1
ATOM 1785 C C . TYR A 1 229 ? -6.959 -1.678 18.217 1.00 95.25 229 TYR A C 1
ATOM 1787 O O . TYR A 1 229 ? -7.636 -1.087 19.052 1.00 95.25 229 TYR A O 1
ATOM 1795 N N . GLN A 1 230 ? -5.899 -1.125 17.623 1.00 95.56 230 GLN A N 1
ATOM 1796 C CA . GLN A 1 230 ? -5.467 0.235 17.933 1.00 95.56 230 GLN A CA 1
ATOM 1797 C C . GLN A 1 230 ? -6.576 1.251 17.629 1.00 95.56 230 GLN A C 1
ATOM 1799 O O . GLN A 1 230 ? -6.902 2.071 18.478 1.00 95.56 230 GLN A O 1
ATOM 1804 N N . PHE A 1 231 ? -7.229 1.140 16.468 1.00 95.19 231 PHE A N 1
ATOM 1805 C CA . PHE A 1 231 ? -8.346 2.006 16.085 1.00 95.19 231 PHE A CA 1
ATOM 1806 C C . PHE A 1 231 ? -9.521 1.942 17.073 1.00 95.19 231 PHE A C 1
ATOM 1808 O O . PHE A 1 231 ? -10.168 2.957 17.336 1.00 95.19 231 PHE A O 1
ATOM 1815 N N . ILE A 1 232 ? -9.822 0.755 17.608 1.00 94.38 232 ILE A N 1
ATOM 1816 C CA . ILE A 1 232 ? -10.879 0.575 18.610 1.00 94.38 232 ILE A CA 1
ATOM 1817 C C . ILE A 1 232 ? -10.444 1.190 19.946 1.00 94.38 232 ILE A C 1
ATOM 1819 O O . ILE A 1 232 ? -11.183 1.995 20.509 1.00 94.38 232 ILE A O 1
ATOM 1823 N N . CYS A 1 233 ? -9.228 0.894 20.412 1.00 92.25 233 CYS A N 1
ATOM 1824 C CA . CYS A 1 233 ? -8.682 1.453 21.649 1.00 92.25 233 CYS A CA 1
ATOM 1825 C C . CYS A 1 233 ? -8.610 2.987 21.623 1.00 92.25 233 CYS A C 1
ATOM 1827 O O . CYS A 1 233 ? -8.986 3.625 22.601 1.00 92.25 233 CYS A O 1
ATOM 1829 N N . ASP A 1 234 ? -8.199 3.583 20.502 1.00 91.00 234 ASP A N 1
ATOM 1830 C CA . ASP A 1 234 ? -8.117 5.040 20.337 1.00 91.00 234 ASP A CA 1
ATOM 1831 C C . ASP A 1 234 ? -9.502 5.707 20.336 1.00 91.00 234 ASP A C 1
ATOM 1833 O O . ASP A 1 234 ? -9.633 6.880 20.682 1.00 91.00 234 ASP A O 1
ATOM 1837 N N . ARG A 1 235 ? -10.554 4.973 19.949 1.00 82.88 235 ARG A N 1
ATOM 1838 C CA . ARG A 1 235 ? -11.946 5.453 19.980 1.00 82.88 235 ARG A CA 1
ATOM 1839 C C . ARG A 1 235 ? -12.595 5.335 21.350 1.00 82.88 235 ARG A C 1
ATOM 1841 O O . ARG A 1 235 ? -13.427 6.176 21.684 1.00 82.88 235 ARG A O 1
ATOM 1848 N N . ASP A 1 236 ? -12.267 4.280 22.086 1.00 71.75 236 ASP A N 1
ATOM 1849 C CA . ASP A 1 236 ? -12.798 4.026 23.427 1.00 71.75 236 ASP A CA 1
ATOM 1850 C C . ASP A 1 236 ? -11.963 4.715 24.528 1.00 71.75 236 ASP A C 1
ATOM 1852 O O . ASP A 1 236 ? -12.305 4.639 25.709 1.00 71.75 236 ASP A O 1
ATOM 1856 N N . GLY A 1 237 ? -10.899 5.427 24.137 1.00 54.25 237 GLY A N 1
ATOM 1857 C CA . GLY A 1 237 ? -10.046 6.243 24.995 1.00 54.25 237 GLY A CA 1
ATOM 1858 C C . GLY A 1 237 ? -10.763 7.454 25.597 1.00 54.25 237 GLY A C 1
ATOM 1859 O O . GLY A 1 237 ? -10.885 8.507 24.968 1.00 54.25 237 GLY A O 1
ATOM 1860 N N . VAL A 1 238 ? -11.201 7.273 26.845 1.00 41.56 238 VAL A N 1
ATOM 1861 C CA . VAL A 1 238 ? -11.121 8.273 27.927 1.00 41.56 238 VAL A CA 1
ATOM 1862 C C . VAL A 1 238 ? -9.657 8.498 28.294 1.00 41.56 238 VAL A C 1
ATOM 1864 O O . VAL A 1 238 ? -8.914 7.492 28.337 1.00 41.56 238 VAL A O 1
#

Sequence (238 aa):
MGKGKGKGKVEGEGSTRERSISWDDDQTKFMLDWYIEYKKEQHAGFIWKTQHHLKCADVLNREFAMGVTSTQDRDRRLLAKPINSDHEGLNDVSTYAHPIDIVEEDSDTLPSPTGPDNCSPGTSGVSKKRPKGVKSPSKRQPKPKSRFTDATEKIGNTMDRLVNQLASPPPPPMPQLDPYATMWKRIDALPIGSKDKVAVGNYLGRQENEGVRGFLAASCDTTLETWVYQFICDRDGV

Secondary structure (DSSP, 8-state):
------------------------HHHHHHHHHHHHHHHHTSPTT----HHHHHHHHHHHHHHH-----HHHHHHHHHHT--S------S-------------------------------------------------PPPPPPPHHHHHHHHHHHHHHHHHHHHTSPPPPPP----TTHHHHHHHHHSS--HHHHHHHHHHHTSGGGHHHHHHHHHS-HHHHHHHHHHHHHHHH--